Protein AF-A0A022IWW5-F1 (afdb_monomer_lite)

Structure (mmCIF, N/CA/C/O backbone):
data_AF-A0A022IWW5-F1
#
_entry.id   AF-A0A022IWW5-F1
#
loop_
_atom_site.group_PDB
_atom_site.id
_atom_site.type_symbol
_atom_site.label_atom_id
_atom_site.label_alt_id
_atom_site.label_comp_id
_atom_site.label_asym_id
_atom_site.label_entity_id
_atom_site.label_seq_id
_atom_site.pdbx_PDB_ins_code
_atom_site.Cartn_x
_atom_site.Cartn_y
_atom_site.Cartn_z
_atom_site.occupancy
_atom_site.B_iso_or_equiv
_atom_site.auth_seq_id
_atom_site.auth_comp_id
_atom_site.auth_asym_id
_atom_site.auth_atom_id
_atom_site.pdbx_PDB_model_num
ATOM 1 N N . MET A 1 1 ? -3.121 -4.862 17.795 1.00 74.56 1 MET A N 1
ATOM 2 C CA . MET A 1 1 ? -4.453 -4.998 17.163 1.00 74.56 1 MET A CA 1
ATOM 3 C C . MET A 1 1 ? -4.904 -3.592 16.823 1.00 74.56 1 MET A C 1
ATOM 5 O O . MET A 1 1 ? -4.668 -2.737 17.662 1.00 74.56 1 MET A O 1
ATOM 9 N N . LEU A 1 2 ? -5.461 -3.353 15.633 1.00 87.62 2 LEU A N 1
ATOM 10 C CA . LEU A 1 2 ? -5.926 -2.018 15.242 1.00 87.62 2 LEU A CA 1
ATOM 11 C C . LEU A 1 2 ? -7.222 -1.676 15.989 1.00 87.62 2 LEU A C 1
ATOM 13 O O . LEU A 1 2 ? -8.190 -2.428 15.884 1.00 87.62 2 LEU A O 1
ATOM 17 N N . ASN A 1 3 ? -7.250 -0.553 16.709 1.00 93.06 3 ASN A N 1
ATOM 18 C CA . ASN A 1 3 ? -8.474 -0.058 17.365 1.00 93.06 3 ASN A CA 1
ATOM 19 C C . ASN A 1 3 ? -9.309 0.854 16.457 1.00 93.06 3 ASN A C 1
ATOM 21 O O . ASN A 1 3 ? -10.516 0.998 16.637 1.00 93.06 3 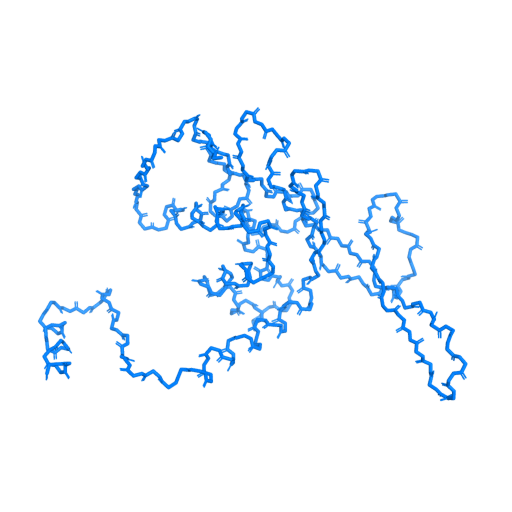ASN A O 1
ATOM 25 N N . SER A 1 4 ? -8.652 1.474 15.484 1.00 95.44 4 SER A N 1
ATOM 26 C CA . SER A 1 4 ? -9.222 2.373 14.483 1.00 95.44 4 SER A CA 1
ATOM 27 C C . SER A 1 4 ? -8.481 2.161 13.165 1.00 95.44 4 SER A C 1
ATOM 29 O O . SER A 1 4 ? -7.388 1.589 13.158 1.00 95.44 4 SER A O 1
ATOM 31 N N . LEU A 1 5 ? -9.066 2.604 12.055 1.00 96.12 5 LEU A N 1
ATOM 32 C CA . LEU A 1 5 ? -8.449 2.496 10.736 1.00 96.12 5 LEU A CA 1
ATOM 33 C C . LEU A 1 5 ? -8.520 3.830 10.000 1.00 96.12 5 LEU A C 1
ATOM 35 O O . LEU A 1 5 ? -9.592 4.407 9.847 1.00 96.12 5 LEU A O 1
ATOM 39 N N . LEU A 1 6 ? -7.371 4.270 9.512 1.00 97.50 6 LEU A N 1
ATOM 40 C CA . LEU A 1 6 ? -7.201 5.334 8.540 1.00 97.50 6 LEU A CA 1
ATOM 41 C C . LEU A 1 6 ? -6.623 4.715 7.268 1.00 97.50 6 LEU A C 1
ATOM 43 O O . LEU A 1 6 ? -5.628 3.993 7.344 1.00 97.50 6 LEU A O 1
ATOM 47 N N . ILE A 1 7 ? -7.235 5.007 6.122 1.00 97.12 7 ILE A N 1
ATOM 48 C CA . ILE A 1 7 ? -6.669 4.756 4.793 1.00 97.12 7 ILE A CA 1
ATOM 49 C C . ILE A 1 7 ? -6.760 6.063 4.008 1.00 97.12 7 ILE A C 1
ATOM 51 O O . ILE A 1 7 ? -7.856 6.590 3.838 1.00 97.12 7 ILE A O 1
ATOM 55 N N . GLU A 1 8 ? -5.638 6.572 3.510 1.00 95.88 8 GLU A N 1
ATOM 56 C CA . GLU A 1 8 ? -5.588 7.767 2.660 1.00 95.88 8 GLU A CA 1
ATOM 57 C C . GLU A 1 8 ? -4.795 7.499 1.379 1.00 95.88 8 GLU A C 1
ATOM 59 O O . GLU A 1 8 ? -3.793 6.777 1.385 1.00 95.88 8 GLU A O 1
ATOM 64 N N . ASN A 1 9 ? -5.253 8.119 0.290 1.00 94.44 9 ASN A N 1
ATOM 65 C CA . ASN A 1 9 ? -4.650 8.102 -1.042 1.00 94.44 9 ASN A CA 1
ATOM 66 C C . ASN A 1 9 ? -4.415 6.704 -1.637 1.00 94.44 9 ASN A C 1
ATOM 68 O O . ASN A 1 9 ? -3.476 6.525 -2.413 1.00 94.44 9 ASN A O 1
ATOM 72 N N . PHE A 1 10 ? -5.266 5.723 -1.322 1.00 94.38 10 PHE A N 1
ATOM 73 C CA . PHE A 1 10 ? -5.105 4.343 -1.778 1.00 94.38 10 PHE A CA 1
ATOM 74 C C . PHE A 1 10 ? -6.186 3.930 -2.781 1.00 94.38 10 PHE A C 1
ATOM 76 O O . PHE A 1 10 ? -7.348 3.719 -2.424 1.00 94.38 10 PHE A O 1
ATOM 83 N N . ARG A 1 11 ? -5.795 3.728 -4.041 1.00 91.44 11 ARG A N 1
ATOM 84 C CA . ARG A 1 11 ? -6.653 3.224 -5.128 1.00 91.44 11 ARG A CA 1
ATOM 85 C C . ARG A 1 11 ? -7.947 4.025 -5.302 1.00 91.44 11 ARG A C 1
ATOM 87 O O . ARG A 1 11 ? -7.917 5.170 -5.720 1.00 91.44 11 ARG A O 1
ATOM 94 N N . SER A 1 12 ? -9.107 3.443 -5.006 1.00 91.19 12 SER A N 1
ATOM 95 C CA . SER A 1 12 ? -10.403 4.131 -5.074 1.00 91.19 12 SER A CA 1
ATOM 96 C C . SER A 1 12 ? -10.724 4.958 -3.821 1.00 91.19 12 SER A C 1
ATOM 98 O O . SER A 1 12 ? -11.775 5.590 -3.765 1.00 91.19 12 SER A O 1
ATOM 100 N N . LEU A 1 13 ? -9.884 4.887 -2.787 1.00 93.31 13 LEU A N 1
ATOM 101 C CA . LEU A 1 13 ? -10.095 5.506 -1.484 1.00 93.31 13 LEU A CA 1
ATOM 102 C C . LEU A 1 13 ? -9.227 6.763 -1.380 1.00 93.31 13 LEU A C 1
ATOM 104 O O . LEU A 1 13 ? -8.028 6.679 -1.120 1.00 93.31 13 LEU A O 1
ATOM 108 N N . GLU A 1 14 ? -9.841 7.933 -1.559 1.00 93.81 14 GLU A N 1
ATOM 109 C CA . GLU A 1 14 ? -9.189 9.211 -1.239 1.00 93.81 14 GLU A CA 1
ATOM 110 C C . GLU A 1 14 ? -8.882 9.273 0.255 1.00 93.81 14 GLU A C 1
ATOM 112 O O . GLU A 1 14 ? -7.749 9.504 0.670 1.00 93.81 14 GLU A O 1
ATOM 117 N N . LYS A 1 15 ? -9.911 8.987 1.057 1.00 95.62 15 LYS A N 1
ATOM 118 C CA . LYS A 1 15 ? -9.846 8.944 2.507 1.00 95.62 15 LYS A CA 1
ATOM 119 C C . LYS A 1 15 ? -10.953 8.055 3.064 1.00 95.62 15 LYS A C 1
ATOM 121 O O . LYS A 1 15 ? -12.120 8.205 2.706 1.00 95.62 15 LYS A O 1
ATOM 126 N N . LEU A 1 16 ? -10.586 7.142 3.955 1.00 95.94 16 LEU A N 1
ATOM 127 C CA . LEU A 1 16 ? -11.493 6.326 4.752 1.00 95.94 16 LEU A CA 1
ATOM 128 C C . LEU A 1 16 ? -11.056 6.391 6.212 1.00 95.94 16 LEU A C 1
ATOM 130 O O . LEU A 1 16 ? -9.915 6.071 6.540 1.00 95.94 16 LEU A O 1
ATOM 134 N N . GLU A 1 17 ? -11.994 6.744 7.083 1.00 96.69 17 GLU A N 1
ATOM 135 C CA . GLU A 1 17 ? -11.806 6.729 8.529 1.00 96.69 17 GLU A CA 1
ATOM 136 C C . GLU A 1 17 ? -12.833 5.793 9.163 1.00 96.69 17 GLU A C 1
ATOM 138 O O . GLU A 1 17 ? -14.041 5.935 8.965 1.00 96.69 17 GLU A O 1
ATOM 143 N N . VAL A 1 18 ? -12.345 4.835 9.945 1.00 95.69 18 VAL A N 1
ATOM 144 C CA . VAL A 1 18 ? -13.150 3.973 10.808 1.00 95.69 18 VAL A CA 1
ATOM 145 C C . VAL A 1 18 ? -12.717 4.262 12.245 1.00 95.69 18 VAL A C 1
ATOM 147 O O . VAL A 1 18 ? -11.691 3.737 12.690 1.00 95.69 18 VAL A O 1
ATOM 150 N N . PRO A 1 19 ? -13.460 5.113 12.979 1.00 94.56 19 PRO A N 1
ATOM 151 C CA . PRO A 1 19 ? -13.054 5.568 14.310 1.00 94.56 19 PRO A CA 1
ATOM 152 C C . PRO A 1 19 ? -12.913 4.440 15.333 1.00 94.56 19 PRO A C 1
ATOM 154 O O . PRO A 1 19 ? -12.127 4.556 16.269 1.00 94.56 19 PRO A O 1
ATOM 157 N N . GLN A 1 20 ? -13.670 3.356 15.156 1.00 94.50 20 GLN A N 1
ATOM 158 C CA . GLN A 1 20 ? -13.668 2.212 16.054 1.00 94.50 20 GLN A CA 1
ATOM 159 C C . GLN A 1 20 ? -13.853 0.914 15.269 1.00 94.50 20 GLN A C 1
ATOM 161 O O . GLN A 1 20 ? -14.847 0.745 14.562 1.00 94.50 20 GLN A O 1
ATOM 166 N N . LEU A 1 21 ? -12.910 -0.012 15.428 1.00 94.19 21 LEU A N 1
ATOM 167 C CA . LEU A 1 21 ? -13.019 -1.381 14.937 1.00 94.19 21 LEU A CA 1
ATOM 168 C C . LEU A 1 21 ? -13.572 -2.289 16.039 1.00 94.19 21 LEU A C 1
ATOM 170 O O . LEU A 1 21 ? -13.130 -2.251 17.189 1.00 94.19 21 LEU A O 1
ATOM 174 N N . GLY A 1 22 ? -14.547 -3.122 15.680 1.00 92.56 22 GLY A N 1
ATOM 175 C CA . GLY A 1 22 ? -15.021 -4.211 16.531 1.00 92.56 22 GLY A CA 1
ATOM 176 C C . GLY A 1 22 ? -14.133 -5.452 16.413 1.00 92.56 22 GLY A C 1
ATOM 177 O O . GLY A 1 22 ? -13.253 -5.526 15.557 1.00 92.56 22 GLY A O 1
ATOM 178 N N . GLN A 1 23 ? -14.412 -6.476 17.227 1.00 89.56 23 GLN A N 1
ATOM 179 C CA . GLN A 1 23 ? -13.797 -7.803 17.050 1.00 89.56 23 GLN A CA 1
ATOM 180 C C . GLN A 1 23 ? -14.164 -8.421 15.692 1.00 89.56 23 GLN A C 1
ATOM 182 O O . GLN A 1 23 ? -13.370 -9.137 15.091 1.00 89.56 23 GLN A O 1
ATOM 187 N N . ILE A 1 24 ? -15.373 -8.119 15.214 1.00 91.62 24 ILE A N 1
ATOM 188 C CA . ILE A 1 24 ? -15.892 -8.511 13.908 1.00 91.62 24 ILE A CA 1
ATOM 189 C C . ILE A 1 24 ? -16.357 -7.232 13.215 1.00 91.62 24 ILE A C 1
ATOM 191 O O . ILE A 1 24 ? -17.122 -6.460 13.792 1.00 91.62 24 ILE A O 1
ATOM 195 N N . ASN A 1 25 ? -15.898 -7.015 11.983 1.00 90.44 25 ASN A N 1
ATOM 196 C CA . ASN A 1 25 ? -16.272 -5.868 11.159 1.00 90.44 25 ASN A CA 1
ATOM 197 C C . ASN A 1 25 ? -16.886 -6.385 9.856 1.00 90.44 25 ASN A C 1
ATOM 199 O O . ASN A 1 25 ? -16.293 -7.229 9.186 1.00 90.44 25 ASN A O 1
ATOM 203 N N . LEU A 1 26 ? -18.070 -5.886 9.502 1.00 93.56 26 LEU A N 1
ATOM 204 C CA . LEU A 1 26 ? -18.759 -6.237 8.263 1.00 93.56 26 LEU A CA 1
ATOM 205 C C . LEU A 1 26 ? -18.671 -5.063 7.282 1.00 93.56 26 LEU A C 1
ATOM 207 O O . LEU A 1 26 ? -19.194 -3.985 7.553 1.00 93.56 26 LEU A O 1
ATOM 211 N N . ILE A 1 27 ? -18.036 -5.285 6.130 1.00 90.75 27 ILE A N 1
ATOM 212 C CA . ILE A 1 27 ? -17.895 -4.281 5.070 1.00 90.75 27 ILE A CA 1
ATOM 213 C C . ILE A 1 27 ? -18.887 -4.611 3.949 1.00 90.75 27 ILE A C 1
ATOM 215 O O . ILE A 1 27 ? -18.700 -5.574 3.207 1.00 90.75 27 ILE A O 1
ATOM 219 N N . VAL A 1 28 ? -19.938 -3.800 3.810 1.00 92.62 28 VAL A N 1
ATOM 220 C CA . VAL A 1 28 ? -20.962 -3.934 2.756 1.00 92.62 28 VAL A CA 1
ATOM 221 C C . VAL A 1 28 ? -20.961 -2.731 1.820 1.00 92.62 28 VAL A C 1
ATOM 223 O O . VAL A 1 28 ? -20.564 -1.632 2.190 1.00 92.62 28 VAL A O 1
ATOM 226 N N . GLY A 1 29 ? -21.413 -2.934 0.583 1.00 90.38 29 GLY A N 1
ATOM 227 C CA . GLY A 1 29 ? -21.470 -1.881 -0.428 1.00 90.38 29 GLY A CA 1
ATOM 228 C C . GLY A 1 29 ? -21.647 -2.439 -1.834 1.00 90.38 29 GLY A C 1
ATOM 229 O O . GLY A 1 29 ? -21.484 -3.641 -2.061 1.00 90.38 29 GLY A O 1
ATOM 230 N N . ARG A 1 30 ? -21.951 -1.562 -2.794 1.00 90.50 30 ARG A N 1
ATOM 231 C CA . ARG A 1 30 ? -22.096 -1.920 -4.217 1.00 90.50 30 ARG A CA 1
ATOM 232 C C . ARG A 1 30 ? -20.782 -2.445 -4.807 1.00 90.50 30 ARG A C 1
ATOM 234 O O . ARG A 1 30 ? -19.706 -2.240 -4.241 1.00 90.50 30 ARG A O 1
ATOM 241 N N . ASN A 1 31 ? -20.847 -3.129 -5.945 1.00 84.06 31 ASN A N 1
ATOM 242 C CA . ASN A 1 31 ? -19.636 -3.488 -6.689 1.00 84.06 31 ASN A CA 1
ATOM 243 C C . ASN A 1 31 ? -18.830 -2.224 -7.024 1.00 84.06 31 ASN A C 1
ATOM 245 O O . ASN A 1 31 ? -19.405 -1.148 -7.186 1.00 84.06 31 ASN A O 1
ATOM 249 N N . ASN A 1 32 ? -17.502 -2.347 -7.022 1.00 82.38 32 ASN A N 1
ATOM 250 C CA . ASN A 1 32 ? -16.554 -1.239 -7.187 1.00 82.38 32 ASN A CA 1
ATOM 251 C C . ASN A 1 32 ? -16.625 -0.108 -6.143 1.00 82.38 32 ASN A C 1
ATOM 253 O O . ASN A 1 32 ? -15.962 0.909 -6.308 1.00 82.38 32 ASN A O 1
ATOM 257 N N . SER A 1 33 ? -17.326 -0.276 -5.017 1.00 86.75 33 SER A N 1
ATOM 258 C CA . SER A 1 33 ? -17.364 0.744 -3.954 1.00 86.75 33 SER A CA 1
ATOM 259 C C . SER A 1 33 ? -16.086 0.830 -3.099 1.00 86.75 33 SER A C 1
ATOM 261 O O . SER A 1 33 ? -16.123 1.404 -2.017 1.00 86.75 33 SER A O 1
ATOM 263 N N . GLY A 1 34 ? -14.984 0.192 -3.511 1.00 88.19 34 GLY A N 1
ATOM 264 C CA . GLY A 1 34 ? -13.711 0.203 -2.781 1.00 88.19 34 GLY A CA 1
ATOM 265 C C . GLY A 1 34 ? -13.555 -0.837 -1.665 1.00 88.19 34 GLY A C 1
ATOM 266 O O . GLY A 1 34 ? -12.589 -0.768 -0.917 1.00 88.19 34 GLY A O 1
ATOM 267 N N . LYS A 1 35 ? -14.453 -1.827 -1.548 1.00 94.50 35 LYS A N 1
ATOM 268 C CA . LYS A 1 35 ? -14.349 -2.885 -0.517 1.00 94.50 35 LYS A CA 1
ATOM 269 C C . LYS A 1 35 ? -13.043 -3.680 -0.618 1.00 94.50 35 LYS A C 1
ATOM 271 O O . LYS A 1 35 ? -12.367 -3.866 0.387 1.00 94.50 35 LYS A O 1
ATOM 276 N N . SER A 1 36 ? -12.673 -4.104 -1.829 1.00 93.00 36 SER A N 1
ATOM 277 C CA . SER A 1 36 ? -11.401 -4.794 -2.074 1.00 93.00 36 SER A CA 1
ATOM 278 C C . SER A 1 36 ? -10.212 -3.889 -1.755 1.00 93.00 36 SER A C 1
ATOM 280 O O . SER A 1 36 ? -9.281 -4.342 -1.108 1.00 93.00 36 SER A O 1
ATOM 282 N N . SER A 1 37 ? -10.294 -2.590 -2.070 1.00 94.25 37 SER A N 1
ATOM 283 C CA . SER A 1 37 ? -9.268 -1.602 -1.710 1.00 94.25 37 SER A CA 1
ATOM 284 C C . SER A 1 37 ? -9.040 -1.520 -0.194 1.00 94.25 37 SER A C 1
ATOM 286 O O . SER A 1 37 ? -7.906 -1.367 0.243 1.00 94.25 37 SER A O 1
ATOM 288 N N . VAL A 1 38 ? -10.086 -1.666 0.630 1.00 95.12 38 VAL A N 1
ATOM 289 C CA . VAL A 1 38 ? -9.920 -1.725 2.095 1.00 95.12 38 VAL A CA 1
ATOM 290 C C . VAL A 1 38 ? -9.142 -2.974 2.511 1.00 95.12 38 VAL A C 1
ATOM 292 O O . VAL A 1 38 ? -8.231 -2.885 3.331 1.00 95.12 38 VAL A O 1
ATOM 295 N N . LEU A 1 39 ? -9.471 -4.134 1.938 1.00 94.19 39 LEU A N 1
ATOM 296 C CA . LEU A 1 39 ? -8.763 -5.381 2.237 1.00 94.19 39 LEU A CA 1
ATOM 297 C C . LEU A 1 39 ? -7.308 -5.335 1.760 1.00 94.19 39 LEU A C 1
ATOM 299 O O . LEU A 1 39 ? -6.419 -5.728 2.507 1.00 94.19 39 LEU A O 1
ATOM 303 N N . ASP A 1 40 ? -7.054 -4.808 0.566 1.00 94.88 40 ASP A N 1
ATOM 304 C CA . ASP A 1 40 ? -5.710 -4.674 0.001 1.00 94.88 40 ASP A CA 1
ATOM 305 C C . ASP A 1 40 ? -4.840 -3.720 0.833 1.00 94.88 40 ASP A C 1
ATOM 307 O O . ASP A 1 40 ? -3.681 -4.026 1.114 1.00 94.88 40 ASP A O 1
ATOM 311 N N . ALA A 1 41 ? -5.408 -2.617 1.330 1.00 95.12 41 ALA A N 1
ATOM 312 C CA . ALA A 1 41 ? -4.717 -1.733 2.267 1.00 95.12 41 ALA A CA 1
ATOM 313 C C . ALA A 1 41 ? -4.343 -2.463 3.570 1.00 95.12 41 ALA A C 1
ATOM 315 O O . ALA A 1 41 ? -3.224 -2.332 4.067 1.00 95.12 41 ALA A O 1
ATOM 316 N N . LEU A 1 42 ? -5.251 -3.278 4.115 1.00 94.12 42 LEU A N 1
ATOM 317 C CA . LEU A 1 42 ? -4.970 -4.074 5.311 1.00 94.12 42 LEU A CA 1
ATOM 318 C C . LEU A 1 42 ? -3.900 -5.147 5.062 1.00 94.12 42 LEU A C 1
ATOM 320 O O . LEU A 1 42 ? -3.057 -5.353 5.938 1.00 94.12 42 LEU A O 1
ATOM 324 N N . LYS A 1 43 ? -3.889 -5.788 3.882 1.00 94.06 43 LYS A N 1
ATOM 325 C CA . LYS A 1 43 ? -2.817 -6.716 3.473 1.00 94.06 43 LYS A CA 1
ATOM 326 C C . LYS A 1 43 ? -1.461 -6.001 3.494 1.00 94.06 43 LYS A C 1
ATOM 328 O O . LYS A 1 43 ? -0.541 -6.482 4.153 1.00 94.06 43 LYS A O 1
ATOM 333 N N . LEU A 1 44 ? -1.362 -4.824 2.863 1.00 93.94 44 LEU A N 1
ATOM 334 C CA . LEU A 1 44 ? -0.134 -4.016 2.848 1.00 93.94 44 LEU A CA 1
ATOM 335 C C . LEU A 1 44 ? 0.305 -3.606 4.255 1.00 93.94 44 LEU A C 1
ATOM 337 O O . LEU A 1 44 ? 1.475 -3.748 4.606 1.00 93.94 44 LEU A O 1
ATOM 341 N N . TYR A 1 45 ? -0.631 -3.148 5.087 1.00 94.12 45 TYR A N 1
ATOM 342 C CA . TYR A 1 45 ? -0.340 -2.789 6.473 1.00 94.12 45 TYR A CA 1
ATOM 343 C C . TYR A 1 45 ? 0.221 -3.965 7.278 1.00 94.12 45 TYR A C 1
ATOM 345 O O . TYR A 1 45 ? 1.211 -3.804 7.996 1.00 94.12 45 TYR A O 1
ATOM 353 N N . ALA A 1 46 ? -0.393 -5.144 7.151 1.00 92.12 46 ALA A N 1
ATOM 354 C CA . ALA A 1 46 ? 0.009 -6.347 7.872 1.00 92.12 46 ALA A CA 1
ATOM 355 C C . ALA A 1 46 ? 1.360 -6.901 7.397 1.00 92.12 46 ALA A C 1
ATOM 357 O O . ALA A 1 46 ? 2.095 -7.481 8.196 1.00 92.12 46 ALA A O 1
ATOM 358 N N . SER A 1 47 ? 1.698 -6.710 6.121 1.00 91.38 47 SER A N 1
ATOM 359 C CA . SER A 1 47 ? 2.929 -7.231 5.527 1.00 91.38 47 SER A CA 1
ATOM 360 C C . SER A 1 47 ? 4.095 -6.235 5.512 1.00 91.38 47 SER A C 1
ATOM 362 O O . SER A 1 47 ? 5.164 -6.525 4.968 1.00 91.38 47 SER A O 1
ATOM 364 N N . PHE A 1 48 ? 3.910 -5.052 6.113 1.00 91.19 48 PHE A N 1
ATOM 365 C CA . PHE A 1 48 ? 4.833 -3.921 5.994 1.00 91.19 48 PHE A CA 1
ATOM 366 C C . PHE A 1 48 ? 5.138 -3.594 4.519 1.00 91.19 48 PHE A C 1
ATOM 368 O O . PHE A 1 48 ? 6.276 -3.285 4.171 1.00 91.19 48 PHE A O 1
ATOM 375 N N . SER A 1 49 ? 4.143 -3.719 3.636 1.00 88.00 49 SER A N 1
ATOM 376 C CA . SER A 1 49 ? 4.257 -3.578 2.178 1.00 88.00 49 SER A CA 1
ATOM 377 C C . SER A 1 49 ? 5.428 -4.365 1.597 1.00 88.00 49 SER A C 1
ATOM 379 O O . SER A 1 49 ? 6.341 -3.800 0.994 1.00 88.00 49 SER A O 1
ATOM 381 N N . ASP A 1 50 ? 5.515 -5.663 1.876 1.00 87.81 50 ASP A N 1
ATOM 382 C CA . ASP A 1 50 ? 6.471 -6.522 1.176 1.00 87.81 50 ASP A CA 1
ATOM 383 C C . ASP A 1 50 ? 6.185 -6.572 -0.334 1.00 87.81 50 ASP A C 1
ATOM 385 O O . ASP A 1 50 ? 5.069 -6.346 -0.803 1.00 87.81 50 ASP A O 1
ATOM 389 N N . GLU A 1 51 ? 7.231 -6.859 -1.100 1.00 85.88 51 GLU A N 1
ATOM 390 C CA . GLU A 1 51 ? 7.165 -6.888 -2.558 1.00 85.88 51 GLU A CA 1
ATOM 391 C C . GLU A 1 51 ? 6.169 -7.925 -3.084 1.00 85.88 51 GLU A C 1
ATOM 393 O O . GLU A 1 51 ? 5.514 -7.665 -4.085 1.00 85.88 51 GLU A O 1
ATOM 398 N N . GLY A 1 52 ? 6.039 -9.083 -2.426 1.00 84.19 52 GLY A N 1
ATOM 399 C CA . GLY A 1 52 ? 5.118 -10.136 -2.851 1.00 84.19 52 GLY A CA 1
ATOM 400 C C . GLY A 1 52 ? 3.671 -9.665 -2.784 1.00 84.19 52 GLY A C 1
ATOM 401 O O . GLY A 1 52 ? 2.961 -9.742 -3.781 1.00 84.19 52 GLY A O 1
ATOM 402 N N . THR A 1 53 ? 3.277 -9.075 -1.654 1.00 88.06 53 THR A N 1
ATOM 403 C CA . THR A 1 53 ? 1.924 -8.524 -1.481 1.00 88.06 53 THR A CA 1
ATOM 404 C C . THR A 1 53 ? 1.624 -7.402 -2.476 1.00 88.06 53 THR A C 1
ATOM 406 O O . THR A 1 53 ? 0.525 -7.352 -3.022 1.00 88.06 53 THR A O 1
ATOM 409 N N . LEU A 1 54 ? 2.588 -6.513 -2.751 1.00 87.69 54 LEU A N 1
ATOM 410 C CA . LEU A 1 54 ? 2.422 -5.470 -3.774 1.00 87.69 54 LEU A CA 1
ATOM 411 C C . LEU A 1 54 ? 2.178 -6.076 -5.160 1.00 87.69 54 LEU A C 1
ATOM 413 O O . LEU A 1 54 ? 1.252 -5.666 -5.855 1.00 87.69 54 LEU A O 1
ATOM 417 N N . VAL A 1 55 ? 2.988 -7.066 -5.541 1.00 83.50 55 VAL A N 1
ATOM 418 C CA . VAL A 1 55 ? 2.852 -7.784 -6.813 1.00 83.50 55 VAL A CA 1
ATOM 419 C C . VAL A 1 55 ? 1.499 -8.480 -6.919 1.00 83.50 55 VAL A C 1
ATOM 421 O O . VAL A 1 55 ? 0.848 -8.360 -7.954 1.00 83.50 55 VAL A O 1
ATOM 424 N N . ASP A 1 56 ? 1.064 -9.171 -5.867 1.00 84.50 56 ASP A N 1
ATOM 425 C CA . ASP A 1 56 ? -0.216 -9.879 -5.868 1.00 84.50 56 ASP A CA 1
ATOM 426 C C . ASP A 1 56 ? -1.400 -8.907 -5.978 1.00 84.50 56 ASP A C 1
ATOM 428 O O . ASP A 1 56 ? -2.322 -9.177 -6.737 1.00 84.50 56 ASP A O 1
ATOM 432 N N . ILE A 1 57 ? -1.361 -7.741 -5.319 1.00 88.69 57 ILE A N 1
ATOM 433 C CA . ILE A 1 57 ? -2.416 -6.718 -5.461 1.00 88.69 57 ILE A CA 1
ATOM 434 C C . ILE A 1 57 ? -2.475 -6.169 -6.892 1.00 88.69 57 ILE A C 1
ATOM 436 O O . ILE A 1 57 ? -3.558 -5.925 -7.412 1.00 88.69 57 ILE A O 1
ATOM 440 N N . ILE A 1 58 ? -1.333 -5.957 -7.542 1.00 86.00 58 ILE A N 1
ATOM 441 C CA . ILE A 1 58 ? -1.300 -5.469 -8.929 1.00 86.00 58 ILE A CA 1
ATOM 442 C C . ILE A 1 58 ? -1.817 -6.559 -9.890 1.00 86.00 58 ILE A C 1
ATOM 444 O O . ILE A 1 58 ? -2.551 -6.251 -10.827 1.00 86.00 58 ILE A O 1
ATOM 448 N N . ASP A 1 59 ? -1.501 -7.831 -9.614 1.00 82.06 59 ASP A N 1
ATOM 449 C CA . ASP A 1 59 ? -1.958 -9.005 -10.376 1.00 82.06 59 ASP A CA 1
ATOM 450 C C . ASP A 1 59 ? -3.447 -9.275 -10.253 1.00 82.06 59 ASP A C 1
ATOM 452 O O . ASP A 1 59 ? -4.114 -9.478 -11.264 1.00 82.06 59 ASP A O 1
ATOM 456 N N . GLU A 1 60 ? -3.981 -9.219 -9.034 1.00 84.56 60 GLU A N 1
ATOM 457 C CA . GLU A 1 60 ? -5.405 -9.415 -8.745 1.00 84.56 60 GLU A CA 1
ATOM 458 C C . GLU A 1 60 ? -6.304 -8.377 -9.437 1.00 84.56 60 GLU A C 1
ATOM 460 O O . GLU A 1 60 ? -7.511 -8.588 -9.540 1.00 84.56 60 GLU A O 1
ATOM 465 N N . HIS A 1 61 ? -5.735 -7.258 -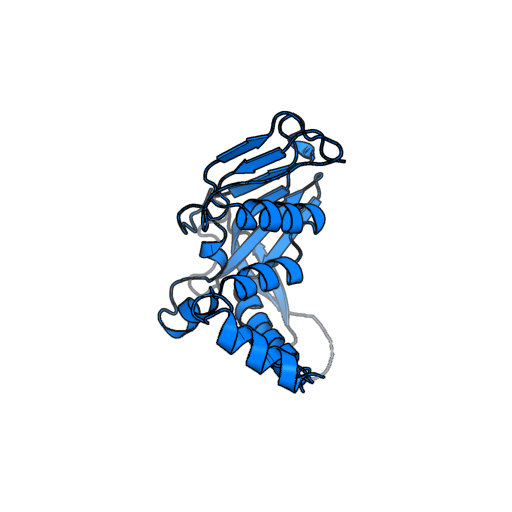9.894 1.00 84.94 61 HIS A N 1
ATOM 466 C CA . HIS A 1 61 ? -6.472 -6.149 -10.500 1.00 84.94 61 HIS A CA 1
ATOM 467 C C . HIS A 1 61 ? -6.074 -5.855 -11.946 1.00 84.94 61 HIS A C 1
ATOM 469 O O . HIS A 1 61 ? -6.446 -4.808 -12.472 1.00 84.94 61 HIS A O 1
ATOM 475 N N . ASP A 1 62 ? -5.351 -6.779 -12.587 1.00 78.69 62 ASP A N 1
ATOM 476 C CA . ASP A 1 62 ? -5.012 -6.731 -14.013 1.00 78.69 62 ASP A CA 1
ATOM 477 C C . ASP A 1 62 ? -4.311 -5.434 -14.461 1.00 78.69 62 ASP A C 1
ATOM 479 O O . ASP A 1 62 ? -4.361 -5.034 -15.623 1.00 78.69 62 ASP A O 1
ATOM 483 N N . GLU A 1 63 ? -3.564 -4.796 -13.559 1.00 76.94 63 GLU A N 1
ATOM 484 C CA . GLU A 1 63 ? -2.850 -3.540 -13.835 1.00 76.94 63 GLU A CA 1
ATOM 485 C C . GLU A 1 63 ? -1.610 -3.752 -14.738 1.00 76.94 63 GLU A C 1
ATOM 487 O O . GLU A 1 63 ? -0.887 -2.811 -15.058 1.00 76.94 63 GLU A O 1
ATOM 492 N N . PHE A 1 64 ? -1.364 -4.993 -15.180 1.00 64.12 64 PHE A N 1
ATOM 493 C CA . PHE A 1 64 ? -0.265 -5.373 -16.073 1.00 64.12 64 PHE A CA 1
ATOM 494 C C . PHE A 1 64 ? -0.479 -5.044 -17.533 1.00 64.12 64 PHE A C 1
ATOM 496 O O . PHE A 1 64 ? 0.500 -4.792 -18.226 1.00 64.12 64 PHE A O 1
ATOM 503 N N . TYR A 1 65 ? -1.722 -5.033 -18.005 1.00 54.56 65 TYR A N 1
ATOM 504 C CA . TYR A 1 65 ? -1.995 -4.745 -19.415 1.00 54.56 65 TYR A CA 1
ATOM 505 C C . TYR A 1 65 ? -1.571 -3.321 -19.801 1.00 54.56 65 TYR A C 1
ATOM 507 O O . TYR A 1 65 ? -1.271 -3.053 -20.958 1.00 54.56 65 TYR A O 1
ATOM 515 N N . ILE A 1 66 ? -1.436 -2.437 -18.808 1.00 55.94 66 ILE A N 1
ATOM 516 C CA . ILE A 1 66 ? -0.931 -1.073 -18.976 1.00 55.94 66 ILE A CA 1
ATOM 517 C C . ILE A 1 66 ? 0.549 -1.069 -19.410 1.00 55.94 66 ILE A C 1
ATOM 519 O O . ILE A 1 66 ? 0.934 -0.236 -20.225 1.00 55.94 66 ILE A O 1
ATOM 523 N N . LEU A 1 67 ? 1.363 -2.029 -18.946 1.00 52.06 67 LEU A N 1
ATOM 524 C CA . LEU A 1 67 ? 2.781 -2.141 -19.322 1.00 52.06 67 LEU A CA 1
ATOM 525 C C . LEU A 1 67 ? 2.992 -2.538 -20.793 1.00 52.06 67 LEU A C 1
ATOM 527 O O . LEU A 1 67 ? 4.052 -2.255 -21.346 1.00 52.06 67 LEU A O 1
ATOM 531 N N . GLU A 1 68 ? 2.028 -3.233 -21.406 1.00 49.88 68 GLU A N 1
ATOM 532 C CA . GLU A 1 68 ? 2.137 -3.701 -22.796 1.00 49.88 68 GLU A CA 1
ATOM 533 C C . GLU A 1 68 ? 1.717 -2.627 -23.814 1.00 49.88 68 GLU A C 1
ATOM 535 O O . GLU A 1 68 ? 2.217 -2.635 -24.939 1.00 49.88 68 GLU A O 1
ATOM 540 N N . GLU A 1 69 ? 0.835 -1.695 -23.429 1.00 49.28 69 GLU A N 1
ATOM 541 C CA . GLU A 1 69 ? 0.311 -0.648 -24.320 1.00 49.28 69 GLU A CA 1
ATOM 542 C C . GLU A 1 69 ? 1.044 0.697 -24.202 1.00 49.28 69 GLU A C 1
ATOM 544 O O . GLU A 1 69 ? 1.200 1.383 -25.213 1.00 49.28 69 GLU A O 1
ATOM 549 N N . ASP A 1 70 ? 1.512 1.079 -23.007 1.00 47.19 70 ASP A N 1
ATOM 550 C CA . ASP A 1 70 ? 2.126 2.389 -22.777 1.00 47.19 70 ASP A CA 1
ATOM 551 C C . ASP A 1 70 ? 3.318 2.270 -21.812 1.00 47.19 70 ASP A C 1
ATOM 553 O O . ASP A 1 70 ? 3.173 2.226 -20.590 1.00 47.19 70 ASP A O 1
ATOM 557 N N . SER A 1 71 ? 4.538 2.230 -22.361 1.00 52.38 71 SER A N 1
ATOM 558 C CA . SER A 1 71 ? 5.789 2.067 -21.597 1.00 52.38 71 SER A CA 1
ATOM 559 C C . SER A 1 71 ? 6.081 3.214 -20.619 1.00 52.38 71 SER A C 1
ATOM 561 O O . SER A 1 71 ? 7.098 3.191 -19.926 1.00 52.38 71 SER A O 1
ATOM 563 N N . SER A 1 72 ? 5.238 4.248 -20.606 1.00 53.16 72 SER A N 1
ATOM 564 C CA . SER A 1 72 ? 5.380 5.431 -19.763 1.00 53.16 72 SER A CA 1
ATOM 565 C C . SER A 1 72 ? 4.660 5.325 -18.415 1.00 53.16 72 SER A C 1
ATOM 567 O O . SER A 1 72 ? 5.018 6.062 -17.496 1.00 53.16 72 SER A O 1
ATOM 569 N N . VAL A 1 73 ? 3.684 4.417 -18.268 1.00 57.34 73 VAL A N 1
ATOM 570 C CA . VAL A 1 73 ? 2.851 4.326 -17.059 1.00 57.34 73 VAL A CA 1
ATOM 571 C C . VAL A 1 73 ? 3.301 3.164 -16.185 1.00 57.34 73 VAL A C 1
ATOM 573 O O . VAL A 1 73 ? 3.222 1.990 -16.548 1.00 57.34 73 VAL A O 1
ATOM 576 N N . SER A 1 74 ? 3.747 3.495 -14.978 1.00 70.62 74 SER A N 1
ATOM 577 C CA . SER A 1 74 ? 4.145 2.495 -13.995 1.00 70.62 74 SER A CA 1
ATOM 578 C C . SER A 1 74 ? 2.904 1.758 -13.437 1.00 70.62 74 SER A C 1
ATOM 580 O O . SER A 1 74 ? 1.924 2.382 -13.028 1.00 70.62 74 SER A O 1
ATOM 582 N N . PRO A 1 75 ? 2.890 0.416 -13.337 1.00 74.50 75 PRO A N 1
ATOM 583 C CA . PRO A 1 75 ? 1.741 -0.319 -12.792 1.00 74.50 75 PRO A CA 1
ATOM 584 C C . PRO A 1 75 ? 1.496 0.044 -11.320 1.00 74.50 75 PRO A C 1
ATOM 586 O O . PRO A 1 75 ? 0.381 -0.063 -10.811 1.00 74.50 75 PRO A O 1
ATOM 589 N N . TYR A 1 76 ? 2.531 0.536 -10.636 1.00 80.06 76 TYR A N 1
ATOM 590 C CA . TYR A 1 76 ? 2.478 0.975 -9.247 1.00 80.06 76 TYR A CA 1
ATOM 591 C C . TYR A 1 76 ? 1.731 2.300 -9.063 1.00 80.06 76 TYR A C 1
ATOM 593 O O . TYR A 1 76 ? 1.306 2.599 -7.946 1.00 80.06 76 TYR A O 1
ATOM 601 N N . GLU A 1 77 ? 1.508 3.074 -10.132 1.00 81.69 77 GLU A N 1
ATOM 602 C CA . GLU A 1 77 ? 0.674 4.279 -10.064 1.00 81.69 77 GLU A CA 1
ATOM 603 C C . GLU A 1 77 ? -0.773 3.937 -9.695 1.00 81.69 77 GLU A C 1
ATOM 605 O O . GLU A 1 77 ? -1.438 4.721 -9.019 1.00 81.69 77 GLU A O 1
ATOM 610 N N . SER A 1 78 ? -1.239 2.735 -10.062 1.00 85.56 78 SER A N 1
ATOM 611 C CA . SER A 1 78 ? -2.580 2.228 -9.740 1.00 85.56 78 SER A CA 1
ATOM 612 C C . SER A 1 78 ? -2.872 2.137 -8.238 1.00 85.56 78 SER A C 1
ATOM 614 O O . SER A 1 78 ? -4.038 2.158 -7.830 1.00 85.56 78 SER A O 1
ATOM 616 N N . LEU A 1 79 ? -1.825 2.055 -7.410 1.00 89.75 79 LEU A N 1
ATOM 617 C CA . LEU A 1 79 ? -1.941 2.007 -5.955 1.00 89.75 79 LEU A CA 1
ATOM 618 C C . LEU A 1 79 ? -2.345 3.364 -5.371 1.00 89.75 79 LEU A C 1
ATOM 620 O O . LEU A 1 79 ? -2.970 3.406 -4.311 1.00 89.75 79 LEU A O 1
ATOM 624 N N . PHE A 1 80 ? -2.030 4.465 -6.057 1.00 91.00 80 PHE A N 1
ATOM 625 C CA . PHE A 1 80 ? -2.342 5.813 -5.596 1.00 91.00 80 PHE A CA 1
ATOM 626 C C . PHE A 1 80 ? -3.740 6.236 -6.023 1.00 91.00 80 PHE A C 1
ATOM 628 O O . PHE A 1 80 ? -4.204 5.946 -7.130 1.00 91.00 80 PHE A O 1
ATOM 635 N N . TYR A 1 81 ? -4.402 6.990 -5.149 1.00 89.00 81 TYR A N 1
ATOM 636 C CA . TYR A 1 81 ? -5.688 7.579 -5.484 1.00 89.00 81 TYR A CA 1
ATOM 637 C C . TYR A 1 81 ? -5.604 8.454 -6.737 1.00 89.00 81 TYR A C 1
ATOM 639 O O . TYR A 1 81 ? -4.714 9.293 -6.890 1.00 89.00 81 TYR A O 1
ATOM 647 N N . GLY A 1 82 ? -6.533 8.217 -7.664 1.00 85.25 82 GLY A N 1
ATOM 648 C CA . GLY A 1 82 ? -6.568 8.901 -8.953 1.00 85.25 82 GLY A CA 1
ATOM 649 C C . GLY A 1 82 ? -5.423 8.541 -9.904 1.00 85.25 82 GLY A C 1
ATOM 650 O O . GLY A 1 82 ? -5.254 9.259 -10.887 1.00 85.25 82 GLY A O 1
ATOM 651 N N . ARG A 1 83 ? -4.659 7.469 -9.629 1.00 84.50 83 ARG A N 1
ATOM 652 C CA . ARG A 1 83 ? -3.522 7.011 -10.447 1.00 84.50 83 ARG A CA 1
ATOM 653 C C . ARG A 1 83 ? -2.484 8.113 -10.671 1.00 84.50 83 ARG A C 1
ATOM 655 O O . ARG A 1 83 ? -2.109 8.418 -11.796 1.00 84.50 83 ARG A O 1
ATOM 662 N N . ARG A 1 84 ? -2.099 8.797 -9.590 1.00 73.19 84 ARG A N 1
ATOM 663 C CA . ARG A 1 84 ? -1.158 9.925 -9.634 1.00 73.19 84 ARG 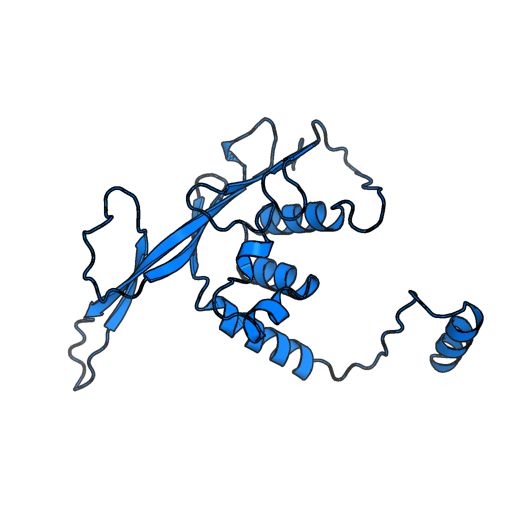A CA 1
ATOM 664 C C . ARG A 1 84 ? 0.129 9.570 -8.912 1.00 73.19 84 ARG A C 1
ATOM 666 O O . ARG A 1 84 ? 0.188 9.620 -7.687 1.00 73.19 84 ARG A O 1
ATOM 673 N N . PHE A 1 85 ? 1.168 9.293 -9.686 1.00 68.88 85 PHE A N 1
ATOM 674 C CA . PHE A 1 85 ? 2.522 9.103 -9.182 1.00 68.88 85 PHE A CA 1
ATOM 675 C C . PHE A 1 85 ? 3.272 10.432 -9.217 1.00 68.88 85 PHE A C 1
ATOM 677 O O . PHE A 1 85 ? 3.969 10.770 -10.170 1.00 68.88 85 PHE A O 1
ATOM 684 N N . LYS A 1 86 ? 3.037 11.252 -8.192 1.00 66.81 86 LYS A N 1
ATOM 685 C CA . LYS A 1 86 ? 3.703 12.546 -8.026 1.00 66.81 86 LYS A CA 1
ATOM 686 C C . LYS A 1 86 ? 4.512 12.557 -6.742 1.00 66.81 86 LYS A C 1
ATOM 688 O O . LYS A 1 86 ? 4.089 11.985 -5.736 1.00 66.81 86 LYS A O 1
ATOM 693 N N . GLU A 1 87 ? 5.622 13.285 -6.769 1.00 59.47 87 GLU A N 1
ATOM 694 C CA . GLU A 1 87 ? 6.372 13.653 -5.570 1.00 59.47 87 GLU A CA 1
ATOM 695 C C . GLU A 1 87 ? 5.396 14.253 -4.537 1.00 59.47 87 GLU A C 1
ATOM 697 O O . GLU A 1 87 ? 4.486 15.018 -4.880 1.00 59.47 87 GLU A O 1
ATOM 702 N N . ASN A 1 88 ? 5.528 13.823 -3.280 1.00 64.06 88 ASN A N 1
ATOM 703 C CA . ASN A 1 88 ? 4.654 14.127 -2.134 1.00 64.06 88 ASN A CA 1
ATOM 704 C C . ASN A 1 88 ? 3.319 13.371 -2.020 1.00 64.06 88 ASN A C 1
ATOM 706 O O . ASN A 1 88 ? 2.632 13.543 -1.010 1.00 64.06 88 ASN A O 1
ATOM 710 N N . HIS A 1 89 ? 2.930 12.517 -2.974 1.00 74.75 89 HIS A N 1
ATOM 711 C CA . HIS A 1 89 ? 1.770 11.642 -2.757 1.00 74.75 89 HIS A CA 1
ATOM 712 C C . HIS A 1 89 ? 2.184 10.444 -1.899 1.00 74.75 89 HIS A C 1
ATOM 714 O O . HIS A 1 89 ? 3.041 9.647 -2.284 1.00 74.75 89 HIS A O 1
ATOM 720 N N . LYS A 1 90 ? 1.575 10.327 -0.714 1.00 90.69 90 LYS A N 1
ATOM 721 C CA . LYS A 1 90 ? 1.822 9.232 0.229 1.00 90.69 90 LYS A CA 1
ATOM 722 C C . LYS A 1 90 ? 0.535 8.470 0.482 1.00 90.69 90 LYS A C 1
ATOM 724 O O . LYS A 1 90 ? -0.491 9.076 0.799 1.00 90.69 90 LYS A O 1
ATOM 729 N N . ILE A 1 91 ? 0.613 7.150 0.368 1.00 94.75 91 ILE A N 1
ATOM 730 C CA . ILE A 1 91 ? -0.419 6.245 0.868 1.00 94.75 91 ILE A CA 1
ATOM 731 C C . ILE A 1 91 ? -0.211 6.122 2.371 1.00 94.75 91 ILE A C 1
ATOM 733 O O . ILE A 1 91 ? 0.904 5.830 2.810 1.00 94.75 91 ILE A O 1
ATOM 737 N N . ILE A 1 92 ? -1.271 6.324 3.147 1.00 95.88 92 ILE A N 1
ATOM 738 C CA . ILE A 1 92 ? -1.230 6.223 4.608 1.00 95.88 92 ILE A CA 1
ATOM 739 C C . ILE A 1 92 ? -2.233 5.165 5.042 1.00 95.88 92 ILE A C 1
ATOM 741 O O . ILE A 1 92 ? -3.404 5.246 4.685 1.00 95.88 92 ILE A O 1
ATOM 745 N N . ILE A 1 93 ? -1.778 4.171 5.806 1.00 96.75 93 ILE A N 1
ATOM 746 C CA . ILE A 1 93 ? -2.625 3.099 6.337 1.00 96.75 93 ILE A CA 1
ATOM 747 C C . ILE A 1 93 ? -2.250 2.839 7.797 1.00 96.75 93 ILE A C 1
ATOM 749 O O . ILE A 1 93 ? -1.083 2.606 8.097 1.00 96.75 93 ILE A O 1
ATOM 753 N N . GLY A 1 94 ? -3.202 2.839 8.726 1.00 95.38 94 GLY A N 1
ATOM 754 C CA . GLY A 1 94 ? -2.923 2.484 10.125 1.00 95.38 94 GLY A CA 1
ATOM 755 C C . GLY A 1 94 ? -3.955 3.022 11.101 1.00 95.38 94 GLY A C 1
ATOM 756 O O . GLY A 1 94 ? -5.106 3.224 10.725 1.00 95.38 94 GLY A O 1
ATOM 757 N N . GLU A 1 95 ? -3.563 3.254 12.353 1.00 94.44 95 GLU A N 1
ATOM 758 C CA . GLU A 1 95 ? -4.483 3.795 13.358 1.00 94.44 95 GLU A CA 1
ATOM 759 C C . GLU A 1 95 ? -4.742 5.298 13.183 1.00 94.44 95 GLU A C 1
ATOM 761 O O . GLU A 1 95 ? -3.854 6.088 12.847 1.00 94.44 95 GLU A O 1
ATOM 766 N N . LEU A 1 96 ? -5.975 5.713 13.488 1.00 92.38 96 LEU A N 1
ATOM 767 C CA . LEU A 1 96 ? -6.396 7.111 13.442 1.00 92.38 96 LEU A CA 1
ATOM 768 C C . LEU A 1 96 ? -5.700 7.942 14.529 1.00 92.38 96 LEU A C 1
ATOM 770 O O . LEU A 1 96 ? -5.287 9.066 14.267 1.00 92.38 96 LEU A O 1
ATOM 774 N N . ASN A 1 97 ? -5.506 7.375 15.721 1.00 89.69 97 ASN A N 1
ATOM 775 C CA . ASN A 1 97 ? -4.971 8.098 16.881 1.00 89.69 97 ASN A CA 1
ATOM 776 C C . ASN A 1 97 ? -3.476 7.865 17.136 1.00 89.69 97 ASN A C 1
ATOM 778 O O . ASN A 1 97 ? -2.907 8.528 17.998 1.00 89.69 97 ASN A O 1
ATOM 782 N N . ASP A 1 98 ? -2.834 6.962 16.390 1.00 90.12 98 ASP A N 1
ATOM 783 C CA . ASP A 1 98 ? -1.413 6.648 16.550 1.00 90.12 98 ASP A CA 1
ATOM 784 C C . ASP A 1 98 ? -0.665 6.798 15.215 1.00 90.12 98 ASP A C 1
ATOM 786 O O . ASP A 1 98 ? -0.593 5.855 14.423 1.00 90.12 98 ASP A O 1
ATOM 790 N N . PRO A 1 99 ? -0.100 7.989 14.942 1.00 87.81 99 PRO A N 1
ATOM 791 C CA . PRO A 1 99 ? 0.684 8.232 13.739 1.00 87.81 99 PRO A CA 1
ATOM 792 C C . PRO A 1 99 ? 1.971 7.407 13.638 1.00 87.81 99 PRO A C 1
ATOM 794 O O . PRO A 1 99 ? 2.435 7.182 12.523 1.00 87.81 99 PRO A O 1
ATOM 797 N N . GLU A 1 100 ? 2.560 6.958 14.754 1.00 86.31 100 GLU A N 1
ATOM 798 C CA . GLU A 1 100 ? 3.844 6.239 14.725 1.00 86.31 100 GLU A CA 1
ATOM 799 C C . GLU A 1 100 ? 3.700 4.821 14.157 1.00 86.31 100 GLU A C 1
ATOM 801 O O . GLU A 1 100 ? 4.644 4.280 13.567 1.00 86.31 100 GLU A O 1
ATOM 806 N N . THR A 1 101 ? 2.511 4.231 14.305 1.00 87.69 101 THR A N 1
ATOM 807 C CA . THR A 1 101 ? 2.205 2.882 13.808 1.00 87.69 101 THR A CA 1
ATOM 808 C C . THR A 1 101 ? 1.772 2.847 12.350 1.00 87.69 101 THR A C 1
ATOM 810 O O . THR A 1 101 ? 1.724 1.771 11.745 1.00 87.69 101 THR A O 1
ATOM 813 N N . ARG A 1 102 ? 1.487 4.011 11.755 1.00 93.94 102 ARG A N 1
ATOM 814 C CA . ARG A 1 102 ? 1.007 4.099 10.377 1.00 93.94 102 ARG A CA 1
ATOM 815 C C . ARG A 1 102 ? 2.075 3.633 9.397 1.00 93.94 102 ARG A C 1
ATOM 817 O O . ARG A 1 102 ? 3.244 4.007 9.472 1.00 93.94 102 ARG A O 1
ATOM 824 N N . LEU A 1 103 ? 1.629 2.828 8.449 1.00 95.31 103 LEU A N 1
ATOM 825 C CA . LEU A 1 103 ? 2.332 2.535 7.221 1.00 95.31 103 LEU A CA 1
ATOM 826 C C . LEU A 1 103 ? 2.211 3.750 6.296 1.00 95.31 103 LEU A C 1
ATOM 828 O O . LEU A 1 103 ? 1.106 4.181 5.976 1.00 95.31 103 LEU A O 1
ATOM 832 N N . SER A 1 104 ? 3.351 4.263 5.851 1.00 94.88 104 SER A N 1
ATOM 833 C CA . SER A 1 104 ? 3.470 5.273 4.806 1.00 94.88 104 SER A CA 1
ATOM 834 C C . SER A 1 104 ? 4.191 4.661 3.614 1.00 94.88 104 SER A C 1
ATOM 836 O O . SER A 1 104 ? 5.298 4.148 3.780 1.00 94.88 104 SER A O 1
ATOM 838 N N . ILE A 1 105 ? 3.600 4.749 2.424 1.00 93.06 105 ILE A N 1
ATOM 839 C CA . ILE A 1 105 ? 4.248 4.391 1.155 1.00 93.06 105 ILE A CA 1
ATOM 840 C C . ILE A 1 105 ? 4.355 5.664 0.326 1.00 93.06 105 ILE A C 1
ATOM 842 O O . ILE A 1 105 ? 3.343 6.264 -0.033 1.00 93.06 105 ILE A O 1
ATOM 846 N N . GLU A 1 106 ? 5.582 6.081 0.051 1.00 90.25 106 GLU A N 1
ATOM 847 C CA . GLU A 1 106 ? 5.889 7.295 -0.695 1.00 90.25 106 GLU A CA 1
ATOM 848 C C . GLU A 1 106 ? 6.592 6.940 -2.004 1.00 90.25 106 GLU A C 1
ATOM 850 O O . GLU A 1 106 ? 7.549 6.160 -2.013 1.00 90.25 106 GLU A O 1
ATOM 855 N N . ALA A 1 107 ? 6.100 7.514 -3.101 1.00 84.94 107 ALA A N 1
ATOM 856 C CA . ALA A 1 107 ? 6.778 7.481 -4.387 1.00 84.94 107 ALA A CA 1
ATOM 857 C C . ALA A 1 107 ? 8.041 8.352 -4.322 1.00 84.94 107 ALA A C 1
ATOM 859 O O . ALA A 1 107 ? 7.972 9.521 -3.947 1.00 84.94 107 ALA A O 1
ATOM 860 N N . SER A 1 108 ? 9.186 7.774 -4.670 1.00 82.31 108 SER A N 1
ATOM 861 C CA . SER A 1 108 ? 10.488 8.442 -4.663 1.00 82.31 108 SER A CA 1
ATOM 862 C C . SER A 1 108 ? 11.333 7.955 -5.843 1.00 82.31 108 SER A C 1
ATOM 864 O O . SER A 1 108 ? 11.009 6.955 -6.487 1.00 82.31 108 SER A O 1
ATOM 866 N N . LYS A 1 109 ? 12.431 8.646 -6.132 1.00 80.00 109 LYS A N 1
ATOM 867 C CA . LYS A 1 109 ? 13.402 8.269 -7.160 1.00 80.00 109 LYS A CA 1
ATOM 868 C C . LYS A 1 109 ? 14.754 8.035 -6.504 1.00 80.00 109 LYS A C 1
ATOM 870 O O . LYS A 1 109 ? 15.097 8.703 -5.531 1.00 80.00 109 LYS A O 1
ATOM 875 N N . ALA A 1 110 ? 15.527 7.103 -7.041 1.00 79.75 110 ALA A N 1
ATOM 876 C CA . ALA A 1 110 ? 16.885 6.851 -6.584 1.00 79.75 110 ALA A CA 1
ATOM 877 C C . ALA A 1 110 ? 17.846 6.787 -7.768 1.00 79.75 110 ALA A C 1
ATOM 879 O O . ALA A 1 110 ? 17.468 6.350 -8.849 1.00 79.75 110 ALA A O 1
ATOM 880 N N . VAL A 1 111 ? 19.093 7.194 -7.555 1.00 80.75 111 VAL A N 1
ATOM 881 C CA . VAL A 1 111 ? 20.174 6.999 -8.524 1.00 80.75 111 VAL A CA 1
ATOM 882 C C . VAL A 1 111 ? 20.868 5.677 -8.248 1.00 80.75 111 VAL A C 1
ATOM 884 O O . VAL A 1 111 ? 21.236 5.389 -7.104 1.00 80.75 111 VAL A O 1
ATOM 887 N N . GLU A 1 112 ? 21.058 4.888 -9.300 1.00 79.81 112 GLU A N 1
ATOM 888 C CA . GLU A 1 112 ? 21.892 3.694 -9.283 1.00 79.81 112 GLU A CA 1
ATOM 889 C C . GLU A 1 112 ? 23.380 4.071 -9.372 1.00 79.81 112 GLU A C 1
ATOM 891 O O . GLU A 1 112 ? 23.827 4.734 -10.306 1.00 79.81 112 GLU A O 1
ATOM 896 N N . LEU A 1 113 ? 24.163 3.629 -8.390 1.00 77.12 113 LEU A N 1
ATOM 897 C CA . LEU A 1 113 ? 25.592 3.895 -8.269 1.00 77.12 113 LEU A CA 1
ATOM 898 C C . LEU A 1 113 ? 26.380 2.600 -8.472 1.00 77.12 113 LEU A C 1
ATOM 900 O O . LEU A 1 113 ? 26.171 1.622 -7.753 1.00 77.12 113 LEU A O 1
ATOM 904 N N . HIS A 1 114 ? 27.335 2.617 -9.400 1.00 76.06 114 HIS A N 1
ATOM 905 C CA . HIS A 1 114 ? 28.267 1.515 -9.635 1.00 76.06 114 HIS A CA 1
ATOM 906 C C . HIS A 1 114 ? 29.559 1.754 -8.850 1.00 76.06 114 HIS A C 1
ATOM 908 O O . HIS A 1 114 ? 30.458 2.466 -9.293 1.00 76.06 114 HIS A O 1
ATOM 914 N N . LEU A 1 115 ? 29.654 1.169 -7.658 1.00 72.38 115 LEU A N 1
ATOM 915 C CA . LEU A 1 115 ? 30.837 1.283 -6.811 1.00 72.38 115 LEU A CA 1
ATOM 916 C C . LEU A 1 115 ? 31.869 0.225 -7.226 1.00 72.38 115 LEU A C 1
ATOM 918 O O . LEU A 1 115 ? 31.523 -0.957 -7.265 1.00 72.38 115 LEU A O 1
ATOM 922 N N . PRO A 1 116 ? 33.122 0.591 -7.538 1.00 70.25 116 PRO A N 1
ATOM 923 C CA . PRO A 1 116 ? 34.148 -0.395 -7.850 1.00 70.25 116 PRO A CA 1
ATOM 924 C C . PRO A 1 116 ? 34.391 -1.288 -6.630 1.00 70.25 116 PRO A C 1
ATOM 926 O O . PRO A 1 116 ? 34.547 -0.802 -5.508 1.00 70.25 116 PRO A O 1
ATOM 929 N N . VAL A 1 117 ? 34.407 -2.603 -6.841 1.00 72.38 117 VAL A N 1
ATOM 930 C CA . VAL A 1 117 ? 34.797 -3.556 -5.802 1.00 72.38 117 VAL A CA 1
ATOM 931 C C . VAL A 1 117 ? 36.274 -3.850 -5.998 1.00 72.38 117 VAL A C 1
ATOM 933 O O . VAL A 1 117 ? 36.640 -4.532 -6.955 1.00 72.38 117 VAL A O 1
ATOM 936 N N . ASP A 1 118 ? 37.115 -3.379 -5.075 1.00 63.56 118 ASP A N 1
ATOM 937 C CA . ASP A 1 118 ? 38.517 -3.791 -4.999 1.00 63.56 118 ASP A CA 1
ATOM 938 C C . ASP A 1 118 ? 38.577 -5.281 -4.643 1.00 63.56 118 ASP A C 1
ATOM 940 O O . ASP A 1 118 ? 38.624 -5.694 -3.483 1.00 63.56 118 ASP A O 1
ATOM 944 N N . LYS A 1 119 ? 38.524 -6.126 -5.669 1.00 57.81 119 LYS A N 1
ATOM 945 C CA . LYS A 1 119 ? 38.938 -7.518 -5.579 1.00 57.81 119 LYS A CA 1
ATOM 946 C C . LYS A 1 119 ? 40.190 -7.657 -6.421 1.00 57.81 119 LYS A C 1
ATOM 948 O O . LYS A 1 119 ? 40.136 -7.511 -7.636 1.00 57.81 119 LYS A O 1
ATOM 953 N N . GLU A 1 120 ? 41.293 -8.038 -5.781 1.00 57.44 120 GLU A N 1
ATOM 954 C CA . GLU A 1 120 ? 42.556 -8.467 -6.410 1.00 57.44 120 GLU A CA 1
ATOM 955 C C . GLU A 1 120 ? 42.405 -9.750 -7.268 1.00 57.44 120 GLU A C 1
ATOM 957 O O . GLU A 1 120 ? 43.326 -10.548 -7.419 1.00 57.44 120 GLU A O 1
ATOM 962 N N . SER A 1 121 ? 41.222 -10.026 -7.815 1.00 54.28 121 SER A N 1
ATOM 963 C CA . SER A 1 121 ? 40.894 -11.268 -8.506 1.00 54.28 121 SER A CA 1
ATOM 964 C C . SER A 1 121 ? 40.835 -11.034 -10.012 1.00 54.28 121 SER A C 1
ATOM 966 O O . SER A 1 121 ? 39.790 -10.710 -10.562 1.00 54.28 121 SER A O 1
ATOM 968 N N . GLY A 1 122 ? 41.995 -11.207 -10.649 1.00 54.91 122 GLY A N 1
ATOM 969 C CA . GLY A 1 122 ? 42.198 -11.530 -12.065 1.00 54.91 122 GLY A CA 1
ATOM 970 C C . GLY A 1 122 ? 41.145 -11.048 -13.071 1.00 54.91 122 GLY A C 1
ATOM 971 O O . GLY A 1 122 ? 40.189 -11.758 -13.357 1.00 54.91 122 GLY A O 1
ATOM 972 N N . GLY A 1 123 ? 41.394 -9.897 -13.699 1.00 59.16 123 GLY A N 1
ATOM 973 C CA . GLY A 1 123 ? 40.868 -9.545 -15.027 1.00 59.16 123 GLY A CA 1
ATOM 974 C C . GLY A 1 123 ? 39.387 -9.167 -15.146 1.00 59.16 123 GLY A C 1
ATOM 975 O O . GLY A 1 123 ? 39.004 -8.651 -16.193 1.00 59.16 123 GLY A O 1
ATOM 976 N N . PHE A 1 124 ? 38.564 -9.365 -14.114 1.00 56.41 124 PHE A N 1
ATOM 977 C CA . PHE A 1 124 ? 37.159 -8.950 -14.117 1.00 56.41 124 PHE A CA 1
ATOM 978 C C . PHE A 1 124 ? 36.963 -7.695 -13.262 1.00 56.41 124 PHE A C 1
ATOM 980 O O . PHE A 1 124 ? 37.236 -7.703 -12.064 1.00 56.41 124 PHE A O 1
ATOM 987 N N . LEU A 1 125 ? 36.450 -6.622 -13.871 1.00 57.22 125 LEU A N 1
ATOM 988 C CA . LEU A 1 125 ? 35.946 -5.458 -13.142 1.00 57.22 125 LEU A CA 1
ATOM 989 C C . LEU A 1 125 ? 34.607 -5.840 -12.502 1.00 57.22 125 LEU A C 1
ATOM 991 O O . LEU A 1 125 ? 33.604 -6.013 -13.193 1.00 57.22 125 LEU A O 1
ATOM 995 N N . ALA A 1 126 ? 34.605 -6.021 -11.184 1.00 58.94 126 ALA A N 1
ATOM 996 C CA . ALA A 1 126 ? 33.385 -6.201 -10.412 1.00 58.94 126 ALA A CA 1
ATOM 997 C C . ALA A 1 126 ? 32.929 -4.844 -9.866 1.00 58.94 126 ALA A C 1
ATOM 999 O O . ALA A 1 126 ? 33.711 -4.128 -9.242 1.00 58.94 126 ALA A O 1
ATOM 1000 N N . TYR A 1 127 ? 31.653 -4.523 -10.060 1.00 63.22 127 TYR A N 1
ATOM 1001 C CA . TYR A 1 127 ? 31.017 -3.356 -9.457 1.00 63.22 127 TYR A CA 1
ATOM 1002 C C . TYR A 1 127 ? 29.924 -3.812 -8.493 1.00 63.22 127 TYR A C 1
ATOM 1004 O O . TYR A 1 127 ? 29.210 -4.784 -8.747 1.00 63.22 127 TYR A O 1
ATOM 1012 N N . GLN A 1 128 ? 29.809 -3.115 -7.370 1.00 69.31 128 GLN A N 1
ATOM 1013 C CA . GLN A 1 128 ? 28.697 -3.217 -6.446 1.00 69.31 12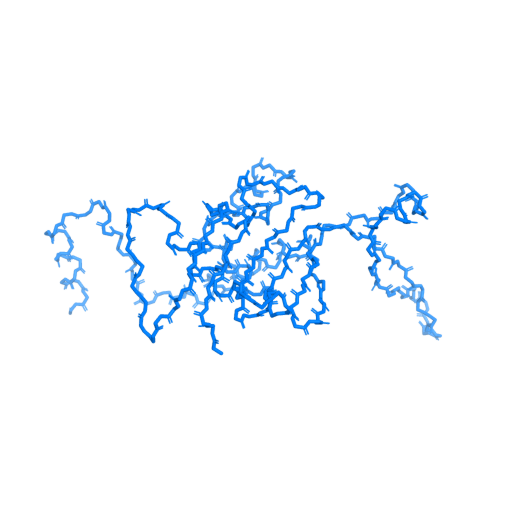8 GLN A CA 1
ATOM 1014 C C . GLN A 1 128 ? 27.679 -2.147 -6.821 1.00 69.31 128 GLN A C 1
ATOM 1016 O O . GLN A 1 128 ? 27.987 -0.957 -6.804 1.00 69.31 128 GLN A O 1
ATOM 1021 N N . VAL A 1 129 ? 26.458 -2.580 -7.114 1.00 70.69 129 VAL A N 1
ATOM 1022 C CA . VAL A 1 129 ? 25.335 -1.673 -7.342 1.00 70.69 129 VAL A CA 1
ATOM 1023 C C . VAL A 1 129 ? 24.797 -1.189 -5.993 1.00 70.69 129 VAL A C 1
ATOM 1025 O O . VAL A 1 129 ? 24.499 -1.992 -5.104 1.00 70.69 129 VAL A O 1
ATOM 1028 N N . SER A 1 130 ? 24.698 0.126 -5.832 1.00 73.38 130 SER A N 1
ATOM 1029 C CA . SER A 1 130 ? 24.107 0.812 -4.680 1.00 73.38 130 SER A CA 1
ATOM 1030 C C . SER A 1 130 ? 23.037 1.796 -5.156 1.00 73.38 130 SER A C 1
ATOM 1032 O O . SER A 1 130 ? 23.022 2.169 -6.322 1.00 73.38 130 SER A O 1
ATOM 1034 N N . TYR A 1 131 ? 22.145 2.230 -4.264 1.00 77.12 131 TYR A N 1
ATOM 1035 C CA . TYR A 1 131 ? 21.076 3.175 -4.596 1.00 77.12 131 TYR A CA 1
ATOM 1036 C C . TYR A 1 131 ? 21.025 4.320 -3.591 1.00 77.12 131 TYR A C 1
ATOM 1038 O O . TYR A 1 131 ? 20.946 4.081 -2.378 1.00 77.12 131 TYR A O 1
ATOM 1046 N N . GLN A 1 132 ? 21.010 5.550 -4.098 1.00 75.19 132 GLN A N 1
ATOM 1047 C CA . GLN A 1 132 ? 20.905 6.766 -3.296 1.00 75.19 132 GLN A CA 1
ATOM 1048 C C . GLN A 1 132 ? 19.608 7.510 -3.623 1.00 75.19 132 GLN A C 1
ATOM 1050 O O . GLN A 1 132 ? 19.332 7.752 -4.792 1.00 75.19 132 GLN A O 1
ATOM 1055 N N . ASP A 1 133 ? 18.819 7.864 -2.601 1.00 74.62 133 ASP A N 1
ATOM 1056 C CA . ASP A 1 133 ? 17.585 8.640 -2.793 1.00 74.62 133 ASP A CA 1
ATOM 1057 C C . ASP A 1 133 ? 17.903 10.014 -3.397 1.00 74.62 133 ASP A C 1
ATOM 1059 O O . ASP A 1 133 ? 18.860 10.687 -2.990 1.00 74.62 133 ASP A O 1
ATOM 1063 N N . ILE A 1 134 ? 17.073 10.418 -4.356 1.00 68.56 134 ILE A N 1
ATOM 1064 C CA . ILE A 1 134 ? 17.028 11.780 -4.871 1.00 68.56 134 ILE A CA 1
ATOM 1065 C C . ILE A 1 134 ? 16.028 12.543 -4.004 1.00 68.56 134 ILE A C 1
ATOM 1067 O O . ILE A 1 134 ? 14.830 12.278 -4.051 1.00 68.56 134 ILE A O 1
ATOM 1071 N N . ASP A 1 135 ? 16.546 13.491 -3.232 1.00 68.88 135 ASP A N 1
ATOM 1072 C CA . ASP A 1 135 ? 15.774 14.450 -2.440 1.00 68.88 135 ASP A CA 1
ATOM 1073 C C . ASP A 1 135 ? 16.181 15.874 -2.878 1.00 68.88 135 ASP A C 1
ATOM 1075 O O . ASP A 1 135 ? 17.284 16.050 -3.405 1.00 68.88 135 ASP A O 1
ATOM 1079 N N . ASP A 1 136 ? 15.374 16.898 -2.569 1.00 62.00 136 ASP A N 1
ATOM 1080 C CA . ASP A 1 136 ? 15.613 18.323 -2.909 1.00 62.00 136 ASP A CA 1
ATOM 1081 C C . ASP A 1 136 ? 17.028 18.836 -2.552 1.00 62.00 136 ASP A C 1
ATOM 1083 O O . ASP A 1 136 ? 17.542 19.788 -3.131 1.00 62.00 136 ASP A O 1
ATOM 1087 N N . GLN A 1 137 ? 17.689 18.214 -1.569 1.00 58.34 137 GLN A N 1
ATOM 1088 C CA . GLN A 1 137 ? 19.042 18.570 -1.113 1.00 58.34 137 GLN A CA 1
ATOM 1089 C C . GLN A 1 137 ? 20.166 18.023 -2.014 1.00 58.34 137 GLN A C 1
ATOM 1091 O O . GLN A 1 137 ? 21.311 18.477 -1.924 1.00 58.34 137 GLN A O 1
ATOM 1096 N N . ASN A 1 138 ? 19.862 17.020 -2.841 1.00 58.62 138 ASN A N 1
ATOM 1097 C CA . ASN A 1 138 ? 20.793 16.361 -3.758 1.00 58.62 138 ASN A CA 1
ATOM 1098 C C . ASN A 1 138 ? 20.362 16.478 -5.232 1.00 58.62 138 ASN A C 1
ATOM 1100 O O . ASN A 1 138 ? 21.081 15.980 -6.101 1.00 58.62 138 ASN A O 1
ATOM 1104 N N . GLU A 1 139 ? 19.242 17.147 -5.531 1.00 56.16 139 GLU A N 1
ATOM 1105 C CA . GLU A 1 139 ? 18.878 17.521 -6.901 1.00 56.16 139 GLU A CA 1
ATOM 1106 C C . GLU A 1 139 ? 20.031 18.297 -7.563 1.00 56.16 139 GLU A C 1
ATOM 1108 O O . GLU A 1 139 ? 20.556 19.268 -7.017 1.00 56.16 139 GLU A O 1
ATOM 1113 N N . GLY A 1 140 ? 20.478 17.826 -8.731 1.00 58.09 140 GLY A N 1
ATOM 1114 C CA . GLY A 1 140 ? 21.582 18.430 -9.486 1.00 58.09 140 GLY A CA 1
ATOM 1115 C C . GLY A 1 140 ? 22.999 18.035 -9.044 1.00 58.09 140 GLY A C 1
ATOM 1116 O O . GLY A 1 140 ? 23.963 18.574 -9.582 1.00 58.09 140 GLY A O 1
ATOM 1117 N N . ARG A 1 141 ? 23.159 17.104 -8.089 1.00 59.09 141 ARG A N 1
ATOM 1118 C CA . ARG A 1 141 ? 24.480 16.547 -7.712 1.00 59.09 141 ARG A CA 1
ATOM 1119 C C . ARG A 1 141 ? 24.899 15.308 -8.506 1.00 59.09 141 ARG A C 1
ATOM 1121 O O . ARG A 1 141 ? 26.020 14.839 -8.329 1.00 59.09 141 ARG A O 1
ATOM 1128 N N . PHE A 1 142 ? 24.008 14.769 -9.328 1.00 60.94 142 PHE A N 1
ATOM 1129 C CA . PHE A 1 142 ? 24.235 13.552 -10.101 1.00 60.94 142 PHE A CA 1
ATOM 1130 C C . PHE A 1 142 ? 24.539 13.906 -11.562 1.00 60.94 142 PHE A C 1
ATOM 1132 O O . PHE A 1 142 ? 24.028 14.902 -12.071 1.00 60.94 142 PHE A O 1
ATOM 1139 N N . GLU A 1 143 ? 25.398 13.121 -12.214 1.00 60.12 143 GLU A N 1
ATOM 1140 C CA . GLU A 1 143 ? 25.772 13.314 -13.623 1.00 60.12 143 GLU A CA 1
ATOM 1141 C C . GLU A 1 143 ? 24.541 13.164 -14.534 1.00 60.12 143 GLU A C 1
ATOM 1143 O O . GLU A 1 143 ? 23.647 12.378 -14.214 1.00 60.12 143 GLU A O 1
ATOM 1148 N N . GLU A 1 144 ? 24.491 13.879 -15.666 1.00 56.81 144 GLU A N 1
ATOM 1149 C CA . GLU A 1 144 ? 23.344 13.854 -16.601 1.00 56.81 144 GLU A CA 1
ATOM 1150 C C . GLU A 1 144 ? 23.021 12.440 -17.130 1.00 56.81 144 GLU A C 1
ATOM 1152 O O . GLU A 1 144 ? 21.865 12.158 -17.435 1.00 56.81 144 GLU A O 1
ATOM 1157 N N . ASP A 1 145 ? 24.004 11.532 -17.142 1.00 60.47 145 ASP A N 1
ATOM 1158 C CA . ASP A 1 145 ? 23.867 10.134 -17.580 1.00 60.47 145 ASP A CA 1
ATOM 1159 C C . ASP A 1 145 ? 23.550 9.145 -16.434 1.00 60.47 145 ASP A C 1
ATOM 1161 O O . ASP A 1 145 ? 23.593 7.924 -16.615 1.00 60.47 145 ASP A O 1
ATOM 1165 N N . SER A 1 146 ? 23.253 9.638 -15.227 1.00 67.88 146 SER A N 1
ATOM 1166 C CA . SER A 1 146 ? 22.960 8.783 -14.069 1.00 67.88 146 SER A CA 1
ATOM 1167 C C . SER A 1 146 ? 21.667 7.986 -14.271 1.00 67.88 146 SER A C 1
ATOM 1169 O O . SER A 1 146 ? 20.620 8.555 -14.577 1.00 67.88 146 SER A O 1
ATOM 1171 N N . ASN A 1 147 ? 21.702 6.670 -14.029 1.00 74.62 147 ASN A N 1
ATOM 1172 C CA . ASN A 1 147 ? 20.509 5.829 -14.143 1.00 74.62 147 ASN A CA 1
ATOM 1173 C C . ASN A 1 147 ? 19.555 6.090 -12.961 1.00 74.62 147 ASN A C 1
ATOM 1175 O O . ASN A 1 147 ? 19.826 5.681 -11.827 1.00 74.62 147 ASN A O 1
ATOM 1179 N N . VAL A 1 148 ? 18.459 6.807 -13.220 1.00 76.25 148 VAL A N 1
ATOM 1180 C CA . VAL A 1 148 ? 17.426 7.131 -12.226 1.00 76.25 148 VAL A CA 1
ATOM 1181 C C . VAL A 1 148 ? 16.338 6.066 -12.254 1.00 76.25 148 VAL A C 1
ATOM 1183 O O . VAL A 1 148 ? 15.687 5.872 -13.275 1.00 76.25 148 VAL A O 1
ATOM 1186 N N . VAL A 1 149 ? 16.104 5.431 -11.108 1.00 77.25 149 VAL A N 1
ATOM 1187 C CA . VAL A 1 149 ? 15.095 4.384 -10.934 1.00 77.25 149 VAL A CA 1
ATOM 1188 C C . VAL A 1 149 ? 13.932 4.852 -10.065 1.00 77.25 149 VAL A C 1
ATOM 1190 O O . VAL A 1 149 ? 14.115 5.597 -9.093 1.00 77.25 149 VAL A O 1
ATOM 1193 N N . ASN A 1 150 ? 12.724 4.377 -10.372 1.00 79.19 150 ASN A N 1
ATOM 1194 C CA . ASN A 1 150 ? 11.551 4.631 -9.534 1.00 79.19 150 ASN A CA 1
ATOM 1195 C C . ASN A 1 150 ? 11.550 3.706 -8.310 1.00 79.19 150 ASN A C 1
ATOM 1197 O O . ASN A 1 150 ? 11.829 2.507 -8.400 1.00 79.19 150 ASN A O 1
ATOM 1201 N N . THR A 1 151 ? 11.210 4.250 -7.142 1.00 84.00 151 THR A N 1
ATOM 1202 C CA . THR A 1 151 ? 11.258 3.518 -5.873 1.00 84.00 151 THR A CA 1
ATOM 1203 C C . THR A 1 151 ? 10.069 3.829 -4.968 1.00 84.00 151 THR A C 1
ATOM 1205 O O . THR A 1 151 ? 9.455 4.893 -5.039 1.00 84.00 151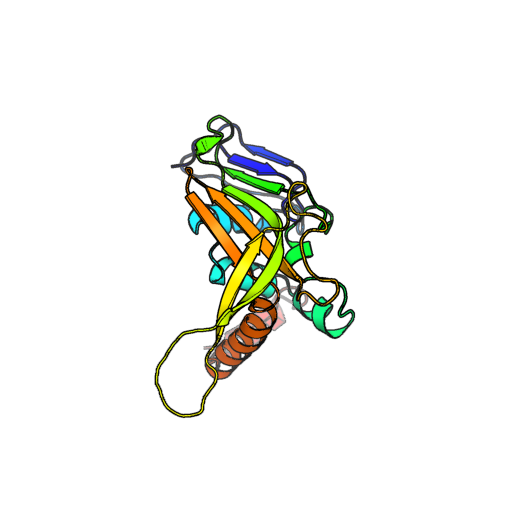 THR A O 1
ATOM 1208 N N . PHE A 1 152 ? 9.762 2.891 -4.074 1.00 87.94 152 PHE A N 1
ATOM 1209 C CA . PHE A 1 152 ? 8.926 3.148 -2.911 1.00 87.94 152 PHE A CA 1
ATOM 1210 C C . PHE A 1 152 ? 9.758 3.260 -1.651 1.00 87.94 152 PHE A C 1
ATOM 1212 O O . PHE A 1 152 ? 10.471 2.325 -1.278 1.00 87.94 152 PHE A O 1
ATOM 1219 N N . LYS A 1 153 ? 9.581 4.378 -0.950 1.00 90.00 153 LYS A N 1
ATOM 1220 C CA . LYS A 1 153 ? 10.048 4.575 0.416 1.00 90.00 153 LYS A CA 1
ATOM 1221 C C . LYS A 1 153 ? 8.915 4.203 1.361 1.00 90.00 153 LYS A C 1
ATOM 1223 O O . LYS A 1 153 ? 7.878 4.863 1.410 1.00 90.00 153 LYS A O 1
ATOM 1228 N N . ILE A 1 154 ? 9.103 3.111 2.093 1.00 92.44 154 ILE A N 1
ATOM 1229 C CA . ILE A 1 154 ? 8.087 2.547 2.980 1.00 92.44 154 ILE A CA 1
ATOM 1230 C C . ILE A 1 154 ? 8.528 2.756 4.417 1.00 92.44 154 ILE A C 1
ATOM 1232 O O . ILE A 1 154 ? 9.620 2.333 4.792 1.00 92.44 154 ILE A O 1
ATOM 1236 N N . THR A 1 155 ? 7.670 3.374 5.224 1.00 92.81 155 THR A N 1
ATOM 1237 C CA . THR A 1 155 ? 7.924 3.632 6.646 1.00 92.81 155 THR A CA 1
ATOM 1238 C C . THR A 1 155 ? 6.783 3.088 7.497 1.00 92.81 155 THR A C 1
ATOM 1240 O O . THR A 1 155 ? 5.625 3.320 7.176 1.00 92.81 155 THR A O 1
ATOM 1243 N N . GLN A 1 156 ? 7.095 2.368 8.574 1.00 92.31 156 GLN A N 1
ATOM 1244 C CA . GLN A 1 156 ? 6.127 1.893 9.573 1.00 92.31 156 GLN A CA 1
ATOM 1245 C C . GLN A 1 156 ? 6.872 1.632 10.885 1.00 92.31 156 GLN A C 1
ATOM 1247 O O . GLN A 1 156 ? 7.952 1.037 10.863 1.00 92.31 156 GLN A O 1
ATOM 1252 N N . ASN A 1 157 ? 6.332 2.046 12.036 1.00 88.75 157 ASN A N 1
ATOM 1253 C CA . ASN A 1 157 ? 6.954 1.810 13.350 1.00 88.75 157 ASN A CA 1
ATOM 1254 C C . ASN A 1 157 ? 8.432 2.255 13.423 1.00 88.75 157 ASN A C 1
ATOM 1256 O O . ASN A 1 157 ? 9.283 1.513 13.920 1.00 88.75 157 ASN A O 1
ATOM 1260 N N . LYS A 1 158 ? 8.762 3.433 12.870 1.00 86.94 158 LYS A N 1
ATOM 1261 C CA . LYS A 1 158 ? 10.138 3.984 12.783 1.00 86.94 158 LYS A CA 1
ATOM 1262 C C . LYS A 1 158 ? 11.129 3.138 11.967 1.00 86.94 158 LYS A C 1
ATOM 1264 O O . LYS A 1 158 ? 12.315 3.455 11.924 1.00 86.94 158 LYS A O 1
ATOM 1269 N N . LYS A 1 159 ? 10.665 2.077 11.305 1.00 90.62 159 LYS A N 1
ATOM 1270 C CA . LYS A 1 159 ? 11.452 1.296 10.350 1.00 90.62 159 LYS A CA 1
ATOM 1271 C C . LYS A 1 159 ? 11.190 1.834 8.958 1.00 90.62 159 LYS A C 1
ATOM 1273 O O . LYS A 1 159 ? 10.035 2.039 8.590 1.00 90.62 159 LYS A O 1
ATOM 1278 N N . THR A 1 160 ? 12.253 1.997 8.183 1.00 90.81 160 THR A N 1
ATOM 1279 C CA . THR A 1 160 ? 12.171 2.399 6.781 1.00 90.81 160 THR A CA 1
ATOM 1280 C C . THR A 1 160 ? 12.812 1.332 5.911 1.00 90.81 160 THR A C 1
ATOM 1282 O O . THR A 1 160 ? 13.851 0.774 6.264 1.00 90.81 160 THR A O 1
ATOM 1285 N N . LYS A 1 161 ? 12.188 1.047 4.772 1.00 90.69 161 LYS A N 1
ATOM 1286 C CA . LYS A 1 161 ? 12.764 0.221 3.712 1.00 90.69 161 LYS A CA 1
ATOM 1287 C C . LYS A 1 161 ? 12.496 0.852 2.351 1.00 90.69 161 LYS A C 1
ATOM 1289 O O . LYS A 1 161 ? 11.583 1.666 2.207 1.00 90.69 161 LYS A O 1
ATOM 1294 N N . ARG A 1 162 ? 13.279 0.434 1.362 1.00 87.31 162 ARG A N 1
ATOM 1295 C CA . ARG A 1 162 ? 13.126 0.835 -0.034 1.00 87.31 162 ARG A CA 1
ATOM 1296 C C . ARG A 1 162 ? 12.765 -0.372 -0.885 1.00 87.31 162 ARG A C 1
ATOM 1298 O O . ARG A 1 162 ? 13.297 -1.456 -0.658 1.00 87.31 162 ARG A O 1
ATOM 1305 N N . ILE A 1 163 ? 11.890 -0.160 -1.857 1.00 85.31 163 ILE A N 1
ATOM 1306 C CA . ILE A 1 163 ? 11.570 -1.128 -2.905 1.00 85.31 163 ILE A CA 1
ATOM 1307 C C . ILE A 1 163 ? 11.854 -0.477 -4.256 1.00 85.31 163 ILE A C 1
ATOM 1309 O O . ILE A 1 163 ? 11.414 0.643 -4.499 1.00 85.31 163 ILE A O 1
ATOM 1313 N N . ILE A 1 164 ? 12.594 -1.167 -5.121 1.00 81.56 164 ILE A N 1
ATOM 1314 C CA . ILE A 1 164 ? 12.950 -0.685 -6.462 1.00 81.56 164 ILE A CA 1
ATOM 1315 C C . ILE A 1 164 ? 11.900 -1.199 -7.446 1.00 81.56 164 ILE A C 1
ATOM 1317 O O . ILE A 1 164 ? 11.693 -2.409 -7.546 1.00 81.56 164 ILE A O 1
ATOM 1321 N N . LEU A 1 165 ? 11.227 -0.290 -8.149 1.00 76.50 165 LEU A N 1
ATOM 1322 C CA . LEU A 1 165 ? 10.053 -0.608 -8.965 1.00 76.50 165 LEU A CA 1
ATOM 1323 C C . LEU A 1 165 ? 10.419 -1.154 -10.347 1.00 76.50 165 LEU A C 1
ATOM 1325 O O . LEU A 1 165 ? 9.745 -2.063 -10.834 1.00 76.50 165 LEU A O 1
ATOM 1329 N N . ASP A 1 166 ? 11.524 -0.684 -10.926 1.00 68.38 166 ASP A N 1
ATOM 1330 C CA . ASP A 1 166 ? 11.945 -1.072 -12.279 1.00 68.38 166 ASP A CA 1
ATOM 1331 C C . ASP A 1 166 ? 12.279 -2.572 -12.362 1.00 68.38 166 ASP A C 1
ATOM 1333 O O . ASP A 1 166 ? 11.874 -3.267 -13.288 1.00 68.38 166 ASP A O 1
ATOM 1337 N N . ASN A 1 167 ? 12.892 -3.126 -11.310 1.00 60.44 167 ASN A N 1
ATOM 1338 C CA . ASN A 1 167 ? 13.174 -4.564 -11.194 1.00 60.44 167 ASN A CA 1
ATOM 1339 C C . ASN A 1 167 ? 11.944 -5.419 -10.845 1.00 60.44 167 ASN A C 1
ATOM 1341 O O . ASN A 1 167 ? 11.984 -6.654 -10.948 1.00 60.44 167 ASN A O 1
ATOM 1345 N N . LEU A 1 168 ? 10.863 -4.804 -10.361 1.00 59.62 168 LEU A N 1
ATOM 1346 C CA . LEU A 1 168 ? 9.677 -5.545 -9.958 1.00 59.62 168 LEU A CA 1
ATOM 1347 C C . LEU A 1 168 ? 8.781 -5.881 -11.147 1.00 59.62 168 LEU A C 1
ATOM 1349 O O . LEU A 1 168 ? 8.252 -6.989 -11.156 1.00 59.62 168 LEU A O 1
ATOM 1353 N N . ALA A 1 169 ? 8.677 -5.026 -12.172 1.00 59.16 169 ALA A N 1
ATOM 1354 C CA . ALA A 1 169 ? 7.913 -5.337 -13.389 1.00 59.16 169 ALA A CA 1
ATOM 1355 C C . ALA A 1 169 ? 8.336 -6.697 -13.997 1.00 59.16 169 ALA A C 1
ATOM 1357 O O . ALA A 1 169 ? 7.509 -7.592 -14.201 1.00 59.16 169 ALA A O 1
ATOM 1358 N N . ASP A 1 170 ? 9.647 -6.928 -14.110 1.00 59.88 170 ASP A N 1
ATOM 1359 C CA . ASP A 1 170 ? 10.228 -8.199 -14.569 1.00 59.88 170 ASP A CA 1
ATOM 1360 C C . ASP A 1 170 ? 9.974 -9.387 -13.626 1.00 59.88 170 ASP A C 1
ATOM 1362 O O . ASP A 1 170 ? 9.919 -10.554 -14.040 1.00 59.88 170 ASP A O 1
ATOM 1366 N N . ARG A 1 171 ? 9.877 -9.143 -12.313 1.00 58.69 171 ARG A N 1
ATOM 1367 C CA . ARG A 1 171 ? 9.553 -10.200 -11.338 1.00 58.69 171 ARG A CA 1
ATOM 1368 C C . ARG A 1 171 ? 8.099 -10.615 -11.434 1.00 58.69 171 ARG A C 1
ATOM 1370 O O . ARG A 1 171 ? 7.820 -11.801 -11.258 1.00 58.69 171 ARG A O 1
ATOM 1377 N N . ILE A 1 172 ? 7.204 -9.694 -11.760 1.00 59.09 172 ILE A N 1
ATOM 1378 C CA . ILE A 1 172 ? 5.794 -10.012 -11.929 1.00 59.09 172 ILE A CA 1
ATOM 1379 C C . ILE A 1 172 ? 5.595 -10.907 -13.151 1.00 59.09 172 ILE A C 1
ATOM 1381 O O . ILE A 1 172 ? 4.995 -11.979 -13.025 1.00 59.09 172 ILE A O 1
ATOM 1385 N N . TYR A 1 173 ? 6.202 -10.556 -14.287 1.00 59.53 173 TYR A N 1
ATOM 1386 C CA . TYR A 1 173 ? 6.180 -11.401 -15.483 1.00 59.53 173 TYR A CA 1
ATOM 1387 C C . TYR A 1 173 ? 6.661 -12.836 -15.183 1.00 59.53 173 TYR A C 1
ATOM 1389 O O . TYR A 1 173 ? 6.040 -13.832 -15.571 1.00 59.53 173 TYR A O 1
ATOM 1397 N N . ARG A 1 174 ? 7.739 -12.971 -14.396 1.00 60.09 174 ARG A N 1
ATOM 1398 C CA . ARG A 1 174 ? 8.253 -14.278 -13.946 1.00 60.09 174 ARG A CA 1
ATOM 1399 C C . ARG A 1 174 ? 7.316 -15.002 -12.975 1.00 60.09 174 ARG A C 1
ATOM 1401 O O . ARG A 1 174 ? 7.215 -16.228 -13.052 1.00 60.09 174 ARG A O 1
ATOM 1408 N N . ASN A 1 175 ? 6.640 -14.288 -12.075 1.00 58.78 175 ASN A N 1
ATOM 1409 C CA . ASN A 1 175 ? 5.700 -14.880 -11.120 1.00 58.78 175 ASN A CA 1
ATOM 1410 C C . ASN A 1 175 ? 4.434 -15.406 -11.805 1.00 58.78 175 ASN A C 1
ATOM 1412 O O . ASN A 1 175 ? 4.033 -16.530 -11.501 1.00 58.78 175 ASN A O 1
ATOM 1416 N N . ARG A 1 176 ? 3.863 -14.677 -12.777 1.00 55.75 176 ARG A N 1
ATOM 1417 C CA . ARG A 1 176 ? 2.756 -15.192 -13.606 1.00 55.75 176 ARG A CA 1
ATOM 1418 C C . ARG A 1 176 ? 3.169 -16.467 -14.332 1.00 55.75 176 ARG A C 1
ATOM 1420 O O . ARG A 1 176 ? 2.481 -17.472 -14.205 1.00 55.75 176 ARG A O 1
ATOM 1427 N N . ASN A 1 177 ? 4.341 -16.473 -14.972 1.00 55.56 177 ASN A N 1
ATOM 1428 C CA . ASN A 1 177 ? 4.872 -17.659 -15.656 1.00 55.56 177 ASN A CA 1
ATOM 1429 C C . ASN A 1 177 ? 5.130 -18.857 -14.722 1.00 55.56 177 ASN A C 1
ATOM 1431 O O . ASN A 1 177 ? 5.050 -20.011 -15.148 1.00 55.56 177 ASN A O 1
ATOM 1435 N N . ARG A 1 178 ? 5.425 -18.613 -13.438 1.00 53.59 178 ARG A N 1
ATOM 1436 C CA . ARG A 1 178 ? 5.500 -19.663 -12.408 1.00 53.59 178 ARG A CA 1
ATOM 1437 C C . ARG A 1 178 ? 4.117 -20.143 -11.966 1.00 53.59 178 ARG A C 1
ATOM 1439 O O . ARG A 1 178 ? 3.930 -21.355 -11.869 1.00 53.59 178 ARG A O 1
ATOM 1446 N N . LYS A 1 179 ? 3.156 -19.237 -11.739 1.00 52.12 179 LYS A N 1
ATOM 1447 C CA . LYS A 1 179 ? 1.758 -19.584 -11.416 1.00 52.12 179 LYS A CA 1
ATOM 1448 C C . LYS A 1 179 ? 1.102 -20.364 -12.565 1.00 52.12 179 LYS A C 1
ATOM 1450 O O . LYS A 1 179 ? 0.391 -21.324 -12.297 1.00 52.12 179 LYS A O 1
ATOM 1455 N N . THR A 1 180 ? 1.381 -20.034 -13.829 1.00 50.38 180 THR A N 1
ATOM 1456 C CA . THR A 1 180 ? 0.901 -20.800 -14.995 1.00 50.38 180 THR A CA 1
ATOM 1457 C C . THR A 1 180 ? 1.631 -22.134 -15.165 1.00 50.38 180 THR A C 1
ATOM 1459 O O . THR A 1 180 ? 0.971 -23.130 -15.442 1.00 50.38 180 THR A O 1
ATOM 1462 N N . LYS A 1 181 ? 2.949 -22.224 -14.913 1.00 45.56 181 LYS A N 1
ATOM 1463 C CA . LYS A 1 181 ? 3.673 -23.518 -14.937 1.00 45.56 181 LYS A CA 1
ATOM 1464 C C . LYS A 1 181 ? 3.301 -24.478 -13.802 1.00 45.56 181 LYS A C 1
ATOM 1466 O O . LYS A 1 181 ? 3.415 -25.683 -13.998 1.00 45.56 181 LYS A O 1
ATOM 1471 N N . MET A 1 182 ? 2.874 -23.979 -12.640 1.00 42.22 182 MET A N 1
ATOM 1472 C CA . MET A 1 182 ? 2.374 -24.817 -11.537 1.00 42.22 182 MET A CA 1
ATOM 1473 C C . MET A 1 182 ? 0.866 -25.102 -11.616 1.00 42.22 182 MET A C 1
ATOM 1475 O O . MET A 1 182 ? 0.348 -25.848 -10.792 1.00 42.22 182 MET A O 1
ATOM 1479 N N . ASN A 1 183 ? 0.175 -24.580 -12.631 1.00 41.78 183 ASN A N 1
ATOM 1480 C CA . ASN A 1 183 ? -1.232 -24.852 -12.896 1.00 41.78 183 ASN A CA 1
ATOM 1481 C C . ASN A 1 183 ? -1.382 -25.838 -14.066 1.00 41.78 183 ASN A C 1
ATOM 1483 O O . ASN A 1 183 ? -1.878 -25.493 -15.136 1.00 41.78 183 ASN A O 1
ATOM 1487 N N . ILE A 1 184 ? -1.060 -27.114 -13.833 1.00 46.28 184 ILE A N 1
ATOM 1488 C CA . ILE A 1 184 ? -1.921 -28.163 -14.397 1.00 46.28 184 ILE A CA 1
ATOM 1489 C C . ILE A 1 184 ? -3.180 -28.111 -13.528 1.00 46.28 184 ILE A C 1
ATOM 1491 O O . ILE A 1 184 ? -3.263 -28.785 -12.503 1.00 46.28 184 ILE A O 1
ATOM 1495 N N . LYS A 1 185 ? -4.103 -27.195 -13.850 1.00 44.06 185 LYS A N 1
ATOM 1496 C CA . LYS A 1 185 ? -5.353 -27.067 -13.098 1.00 44.06 185 LYS A CA 1
ATOM 1497 C C . LYS A 1 185 ? -6.133 -28.371 -13.255 1.00 44.06 185 LYS A C 1
ATOM 1499 O O . LYS A 1 185 ? -6.528 -28.729 -14.359 1.00 44.06 185 LYS A O 1
ATOM 1504 N N . SER A 1 186 ? -6.387 -29.055 -12.145 1.00 46.66 186 SER A N 1
ATOM 1505 C CA . SER A 1 186 ? -7.362 -30.147 -12.047 1.00 46.66 186 SER A CA 1
ATOM 1506 C C . SER A 1 186 ? -8.792 -29.627 -11.823 1.00 46.66 186 SER A C 1
ATOM 1508 O O . SER A 1 186 ? -9.639 -30.362 -11.330 1.00 46.66 186 SER A O 1
ATOM 1510 N N . TYR A 1 187 ? -9.050 -28.349 -12.121 1.00 50.38 187 TYR A N 1
ATOM 1511 C CA . TYR A 1 187 ? -10.338 -27.682 -11.945 1.00 50.38 187 TYR A CA 1
ATOM 1512 C C . TYR A 1 187 ? -10.589 -26.678 -13.078 1.00 50.38 187 TYR 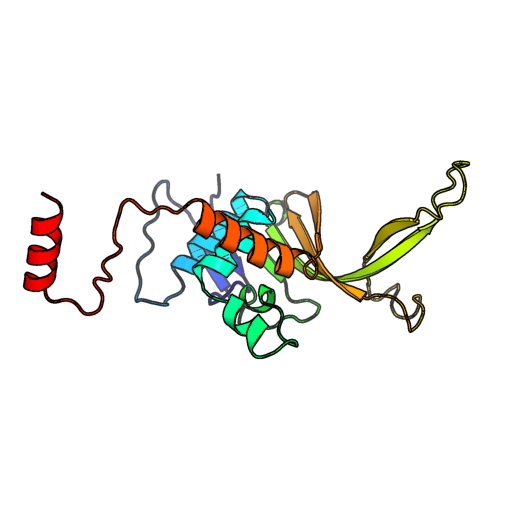A C 1
ATOM 1514 O O . TYR A 1 187 ? -9.651 -26.132 -13.662 1.00 50.38 187 TYR A O 1
ATOM 1522 N N . SER A 1 188 ? -11.861 -26.432 -13.380 1.00 47.09 188 SER A N 1
ATOM 1523 C CA . SER A 1 188 ? -12.320 -25.422 -14.336 1.00 47.09 188 SER A CA 1
ATOM 1524 C C . SER A 1 188 ? -12.996 -24.269 -13.598 1.00 47.09 188 SER A C 1
ATOM 1526 O O . SER A 1 188 ? -13.870 -24.509 -12.766 1.00 47.09 188 SER A O 1
ATOM 1528 N N . ASP A 1 189 ? -12.625 -23.031 -13.923 1.00 51.16 189 ASP A N 1
ATOM 1529 C CA . ASP A 1 189 ? -13.283 -21.832 -13.399 1.00 51.16 189 ASP A CA 1
ATOM 1530 C C . ASP A 1 189 ? -14.541 -21.523 -14.225 1.00 51.16 189 ASP A C 1
ATOM 1532 O O . ASP A 1 189 ? -14.468 -21.382 -15.446 1.00 51.16 189 ASP A O 1
ATOM 1536 N N . ILE A 1 190 ? -15.693 -21.412 -13.560 1.00 54.22 190 ILE A N 1
ATOM 1537 C CA . ILE A 1 190 ? -16.972 -21.040 -14.176 1.00 54.22 190 ILE A CA 1
ATOM 1538 C C . ILE A 1 190 ? -17.337 -19.644 -13.669 1.00 54.22 190 ILE A C 1
ATOM 1540 O O . ILE A 1 190 ? -17.599 -19.450 -12.481 1.00 54.22 190 ILE A O 1
ATOM 1544 N N . THR A 1 191 ? -17.337 -18.652 -14.558 1.00 50.78 191 THR A N 1
ATOM 1545 C CA . THR A 1 191 ? -17.707 -17.275 -14.216 1.00 50.78 191 THR A CA 1
ATOM 1546 C C . THR A 1 191 ? -19.228 -17.150 -14.101 1.00 50.78 191 THR A C 1
ATOM 1548 O O . THR A 1 191 ? -19.960 -17.238 -15.079 1.00 50.78 191 THR A O 1
ATOM 1551 N N . THR A 1 192 ? -19.730 -16.911 -12.889 1.00 53.78 192 THR A N 1
ATOM 1552 C CA . THR A 1 192 ? -21.176 -16.837 -12.588 1.00 53.78 192 THR A CA 1
ATOM 1553 C C . THR A 1 192 ? -21.864 -15.571 -13.105 1.00 53.78 192 THR A C 1
ATOM 1555 O O . THR A 1 192 ? -23.073 -15.417 -12.958 1.00 53.78 192 THR A O 1
ATOM 1558 N N . SER A 1 193 ? -21.120 -14.637 -13.700 1.00 53.81 193 SER A N 1
ATOM 1559 C CA . SER A 1 193 ? -21.621 -13.307 -14.052 1.00 53.81 193 SER A CA 1
ATOM 1560 C C . SER A 1 193 ? -22.530 -13.261 -15.284 1.00 53.81 193 SER A C 1
ATOM 1562 O O . SER A 1 193 ? -23.148 -12.224 -15.505 1.00 53.81 193 SER A O 1
ATOM 1564 N N . PHE A 1 194 ? -22.670 -14.348 -16.052 1.00 56.81 194 PHE A N 1
ATOM 1565 C CA . PHE A 1 194 ? -23.500 -14.379 -17.270 1.00 56.81 194 PHE A CA 1
ATOM 1566 C C . PHE A 1 194 ? -24.134 -15.748 -17.570 1.00 56.81 194 PHE A C 1
ATOM 1568 O O . PHE A 1 194 ? -24.581 -15.978 -18.689 1.00 56.81 194 PHE A O 1
ATOM 1575 N N . ILE A 1 195 ? -24.167 -16.654 -16.591 1.00 64.19 195 ILE A N 1
ATOM 1576 C CA . ILE A 1 195 ? -24.613 -18.040 -16.773 1.00 64.19 195 ILE A CA 1
ATOM 1577 C C . ILE A 1 195 ? -25.946 -18.222 -16.051 1.00 64.19 195 ILE A C 1
ATOM 1579 O O . ILE A 1 195 ? -26.110 -17.774 -14.912 1.00 64.19 195 ILE A O 1
ATOM 1583 N N . SER A 1 196 ? -26.915 -18.837 -16.725 1.00 73.12 196 SER A N 1
ATOM 1584 C CA . SER A 1 196 ? -28.212 -19.143 -16.116 1.00 73.12 196 SER A CA 1
ATOM 1585 C C . SER A 1 196 ? -28.070 -20.202 -15.013 1.00 73.12 196 SER A C 1
ATOM 1587 O O . SER A 1 196 ? -27.140 -21.007 -15.025 1.00 73.12 196 SER A O 1
ATOM 1589 N N . ASN A 1 197 ? -28.992 -20.229 -14.045 1.00 74.56 197 ASN A N 1
ATOM 1590 C CA . ASN A 1 197 ? -28.950 -21.233 -12.971 1.00 74.56 197 ASN A CA 1
ATOM 1591 C C . ASN A 1 197 ? -28.986 -22.675 -13.511 1.00 74.56 197 ASN A C 1
ATOM 1593 O O . ASN A 1 197 ? -28.393 -23.556 -12.895 1.00 74.56 197 ASN A O 1
ATOM 1597 N N . ASP A 1 198 ? -29.634 -22.897 -14.657 1.00 77.50 198 ASP A N 1
ATOM 1598 C CA . ASP A 1 198 ? -29.723 -24.209 -15.302 1.00 77.50 198 ASP A CA 1
ATOM 1599 C C . ASP A 1 198 ? -28.370 -24.631 -15.896 1.00 77.50 198 ASP A C 1
ATOM 1601 O O . ASP A 1 198 ? -27.881 -25.722 -15.616 1.00 77.50 198 ASP A O 1
ATOM 1605 N N . GLU A 1 199 ? -27.692 -23.733 -16.617 1.00 71.38 199 GLU A N 1
ATOM 1606 C CA . GLU A 1 199 ? -26.343 -23.986 -17.149 1.00 71.38 199 GLU A CA 1
ATOM 1607 C C . GLU A 1 199 ? -25.302 -24.170 -16.036 1.00 71.38 199 GLU A C 1
ATOM 1609 O O . GLU A 1 199 ? -24.327 -24.908 -16.201 1.00 71.38 199 GLU A O 1
ATOM 1614 N N . LEU A 1 200 ? -25.503 -23.511 -14.888 1.00 75.44 200 LEU A N 1
ATOM 1615 C CA . LEU A 1 200 ? -24.678 -23.729 -13.706 1.00 75.44 200 LEU A CA 1
ATOM 1616 C C . LEU A 1 200 ? -24.886 -25.145 -13.149 1.00 75.44 200 LEU A C 1
ATOM 1618 O O . LEU A 1 200 ? -23.911 -25.803 -12.794 1.00 75.44 200 LEU A O 1
ATOM 1622 N N . GLY A 1 201 ? -26.137 -25.614 -13.104 1.00 75.88 201 GLY A N 1
ATOM 1623 C CA . GLY A 1 201 ? -26.495 -26.977 -12.702 1.00 75.88 201 GLY A CA 1
ATOM 1624 C C . GLY A 1 201 ? -25.850 -28.036 -13.597 1.00 75.88 201 GLY A C 1
ATOM 1625 O O . GLY A 1 201 ? -25.147 -28.911 -13.095 1.00 75.88 201 GLY A O 1
ATOM 1626 N N . ASP A 1 202 ? -25.966 -27.881 -14.918 1.00 77.19 202 ASP A N 1
ATOM 1627 C CA . ASP A 1 202 ? -25.344 -28.781 -15.903 1.00 77.19 202 ASP A CA 1
ATOM 1628 C C . ASP A 1 202 ? -23.813 -28.847 -15.770 1.00 77.19 202 ASP A C 1
ATOM 1630 O O . ASP A 1 202 ? -23.178 -29.859 -16.086 1.00 77.19 202 ASP A O 1
ATOM 1634 N N . ALA A 1 203 ? -23.186 -27.748 -15.347 1.00 69.06 203 ALA A N 1
ATOM 1635 C CA . ALA A 1 203 ? -21.750 -27.705 -15.119 1.00 69.06 203 ALA A CA 1
ATOM 1636 C C . ALA A 1 203 ? -21.344 -28.410 -13.815 1.00 69.06 203 ALA A C 1
ATOM 1638 O O . ALA A 1 203 ? -20.287 -29.039 -13.778 1.00 69.06 203 ALA A O 1
ATOM 1639 N N . TRP A 1 204 ? -22.187 -28.352 -12.780 1.00 66.69 204 TRP A N 1
ATOM 1640 C CA . TRP A 1 204 ? -22.001 -29.093 -11.529 1.00 66.69 204 TRP A CA 1
ATOM 1641 C C . TRP A 1 204 ? -22.188 -30.604 -11.708 1.00 66.69 204 TRP A C 1
ATOM 1643 O O . TRP A 1 204 ? -21.399 -31.373 -11.160 1.00 66.69 204 TRP A O 1
ATOM 1653 N N . ASP A 1 205 ? -23.145 -31.031 -12.535 1.00 73.94 205 ASP A N 1
ATOM 1654 C CA . ASP A 1 205 ? -23.388 -32.453 -12.828 1.00 73.94 205 ASP A CA 1
ATOM 1655 C C . ASP A 1 205 ? -22.192 -33.141 -13.507 1.00 73.94 205 ASP A C 1
ATOM 1657 O O . ASP A 1 205 ? -22.008 -34.348 -13.380 1.00 73.94 205 ASP A O 1
ATOM 1661 N N . LYS A 1 206 ? -21.327 -32.383 -14.193 1.00 66.44 206 LYS A N 1
ATOM 1662 C CA . LYS A 1 206 ? -20.095 -32.905 -14.816 1.00 66.44 206 LYS A CA 1
ATOM 1663 C C . LYS A 1 206 ? -18.954 -33.153 -13.826 1.00 66.44 206 LYS A C 1
ATOM 1665 O O . LYS A 1 206 ? -17.939 -33.729 -14.218 1.00 66.44 206 LYS A O 1
ATOM 1670 N N . VAL A 1 207 ? -19.083 -32.671 -12.590 1.00 64.06 207 VAL A N 1
ATOM 1671 C CA . VAL A 1 207 ? -18.065 -32.790 -11.532 1.00 64.06 207 VAL A CA 1
ATOM 1672 C C . VAL A 1 207 ? -18.391 -33.941 -10.559 1.00 64.06 207 VAL A C 1
ATOM 1674 O O . VAL A 1 207 ? -17.544 -34.291 -9.738 1.00 64.06 207 VAL A O 1
ATOM 1677 N N . GLY A 1 208 ? -19.587 -34.538 -10.663 1.00 47.25 208 GLY A N 1
ATOM 1678 C CA . GLY A 1 208 ? -20.064 -35.667 -9.849 1.00 47.25 208 GLY A CA 1
ATOM 1679 C C . GLY A 1 208 ? -19.706 -37.046 -10.391 1.00 47.25 208 GLY A C 1
ATOM 1680 O O . GLY A 1 208 ? -19.783 -37.247 -11.622 1.00 47.25 208 GLY A O 1
#

Secondary structure (DSSP, 8-state):
--SSEEEEEETTEEEEEES---SS-----STTSSHHHHHHHHHHHHTTS-HHHHHHHHHHTTTTHHHHH-TTS-GGGGGBGGG---TT-EEEEE-SS-GGG-EEEEEEEEEEEEEE-----TT---EEEEEEEE-TTTTT-S-TT--EEEEEEEEETTEEEEEESHHHHHHHHHHHHHHHHT---SS----TTS--HHHHHHHHHTT-

pLDDT: mean 76.38, std 15.9, range [41.78, 97.5]

Sequence (208 aa):
MLNSLLIENFRSLEKLEVPQLGQINLIVGRNNSGKSSVLDALKLYASFSDEGTLVDIIDEHDEFYILEEDSSVSPYESLFYGRRFKENHKIIIGELNDPETRLSIEASKAVELHLPVDKESGGFLAYQVSYQDIDDQNEGRFEEDSNVVNTFKITQNKKTKRIILDNLADRIYRNRNRKTKMNIKSYSDITTSFISNDELGDAWDKVG

Radius of gyration: 21.77 Å; chains: 1; bounding box: 72×54×42 Å

Foldseek 3Di:
DAQWKWWDFFQQPNIDTGQGDDPDDDDDDDPPPCPVSVVLLVLCLVVLNDLVSLLVVLVVVVLLVCCVPPVPQFSSLNGGHVSDQDAPGWTWIGYPPDRQQIKIKGKWKWWWDFAFDPDPDPDDTDTDIDIGTDDPVCVPVDDPPTDMFIWIWIHGNNDTDIDTRVVSSVVSVVVVVVVVVPPPPPDDDDDPPPDDPVNVVVVVVVVD